Protein AF-A0A815V545-F1 (afdb_monomer_lite)

Foldseek 3Di:
DVVVVVVVVVVVVVVVVVVVVVPPPPPDDPDPPPDDDDPDPDPDQWLDDDDDPDDQDAAAAAPPADLAPFDDDDDDPDDDDPDDADAPPDDDDDSNPNADDGNCLVVLLVLLVVQCVDPCVCQQWAADPSCQVVLLVLLVNLLSRCCRHPVVQWDWDPPDVFIWIAGPVVRDIDGSDDSCSQLVSCSNGNDKDFDWGTDSVRFTFRRTINHRPDDPDTCNVRHRHTPLCSCVVVCPPCCVPHPVVVPSVVSD

InterPro domains:
  IPR021848 Haem-dependent oxidative N-demethylase, alpha subunit-like [PF11927] (89-252)

Organism: NCBI:txid392033

Structure (mmCIF, N/CA/C/O backbone):
data_AF-A0A815V545-F1
#
_entry.id   AF-A0A815V545-F1
#
loop_
_atom_site.group_PDB
_atom_site.id
_atom_site.type_symbol
_atom_site.label_atom_id
_atom_site.label_alt_id
_atom_site.label_comp_id
_atom_site.label_asym_id
_atom_site.label_entity_id
_atom_site.label_seq_id
_atom_site.pdbx_PDB_ins_code
_atom_site.Cartn_x
_atom_site.Cartn_y
_atom_site.Cartn_z
_atom_site.occupancy
_atom_site.B_iso_or_equiv
_atom_site.auth_seq_id
_atom_site.auth_comp_id
_atom_site.auth_asym_id
_atom_site.auth_atom_id
_atom_site.pdbx_PDB_model_num
ATOM 1 N N . MET A 1 1 ? -31.182 -69.940 -4.297 1.00 58.56 1 MET A N 1
ATOM 2 C CA . MET A 1 1 ? -31.959 -68.689 -4.123 1.00 58.56 1 MET A CA 1
ATOM 3 C C . MET A 1 1 ? -31.121 -67.516 -3.598 1.00 58.56 1 MET A C 1
ATOM 5 O O . MET A 1 1 ? -31.306 -66.415 -4.089 1.00 58.56 1 MET A O 1
ATOM 9 N N . LEU A 1 2 ? -30.166 -67.731 -2.679 1.00 55.06 2 LEU A N 1
ATOM 10 C CA . LEU A 1 2 ? -29.317 -66.674 -2.088 1.00 55.06 2 LEU A CA 1
ATOM 11 C C . LEU A 1 2 ? -28.373 -65.946 -3.072 1.00 55.06 2 LEU A C 1
ATOM 13 O O . LEU A 1 2 ? -28.198 -64.741 -2.958 1.00 55.06 2 LEU A O 1
ATOM 17 N N . ILE A 1 3 ? -27.828 -66.636 -4.080 1.00 63.09 3 ILE A N 1
ATOM 18 C CA . ILE A 1 3 ? -26.857 -6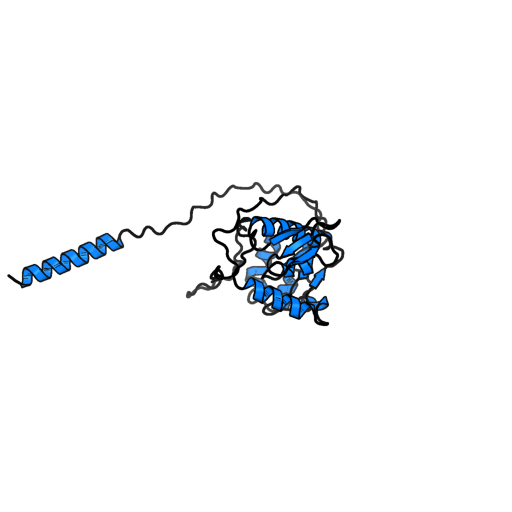6.053 -5.034 1.00 63.09 3 ILE A CA 1
ATOM 19 C C . ILE A 1 3 ? -27.495 -64.969 -5.924 1.00 63.09 3 ILE A C 1
ATOM 21 O O . ILE A 1 3 ? -26.873 -63.949 -6.213 1.00 63.09 3 ILE A O 1
ATOM 25 N N . TYR A 1 4 ? -28.763 -65.145 -6.308 1.00 61.34 4 TYR A N 1
ATOM 26 C CA . TYR A 1 4 ? -29.483 -64.173 -7.138 1.00 61.34 4 TYR A CA 1
ATOM 27 C C . TYR A 1 4 ? -29.759 -62.859 -6.397 1.00 61.34 4 TYR A C 1
ATOM 29 O O . TYR A 1 4 ? -29.721 -61.798 -7.012 1.00 61.34 4 TYR A O 1
ATOM 37 N N . TRP A 1 5 ? -29.961 -62.911 -5.077 1.00 57.25 5 TRP A N 1
ATOM 38 C CA . TRP A 1 5 ? -30.158 -61.719 -4.248 1.00 57.25 5 TRP A CA 1
ATOM 39 C C . TRP A 1 5 ? -28.867 -60.911 -4.082 1.00 57.25 5 TRP A C 1
ATOM 41 O O . TRP A 1 5 ? -28.898 -59.686 -4.165 1.00 57.25 5 TRP A O 1
ATOM 51 N N . SER A 1 6 ? -27.721 -61.580 -3.932 1.00 62.69 6 SER A N 1
ATOM 52 C CA . SER A 1 6 ? -26.415 -60.914 -3.835 1.00 62.69 6 SER A CA 1
ATOM 53 C C . SER A 1 6 ? -26.053 -60.158 -5.118 1.00 62.69 6 SER A C 1
ATOM 55 O O . SER A 1 6 ? -25.570 -59.030 -5.056 1.00 62.69 6 SER A O 1
ATOM 57 N N . ILE A 1 7 ? -26.344 -60.745 -6.283 1.00 71.69 7 ILE A N 1
ATOM 58 C CA . ILE A 1 7 ? -26.104 -60.111 -7.588 1.00 71.69 7 ILE A CA 1
ATOM 59 C C . ILE A 1 7 ? -27.012 -58.885 -7.770 1.00 71.69 7 ILE A C 1
ATOM 61 O O . ILE A 1 7 ? -26.551 -57.839 -8.225 1.00 71.69 7 ILE A O 1
ATOM 65 N N . LEU A 1 8 ? -28.277 -5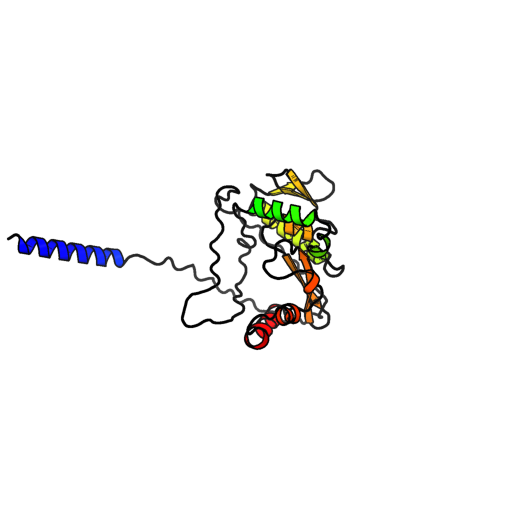8.970 -7.348 1.00 70.94 8 LEU A N 1
ATOM 66 C CA . LEU A 1 8 ? -29.238 -57.870 -7.464 1.00 70.94 8 LEU A CA 1
ATOM 67 C C . LEU A 1 8 ? -28.859 -56.662 -6.594 1.00 70.94 8 LEU A C 1
ATOM 69 O O . LEU A 1 8 ? -28.964 -55.527 -7.054 1.00 70.94 8 LEU A O 1
ATOM 73 N N . VAL A 1 9 ? -28.348 -56.894 -5.379 1.00 74.19 9 VAL A N 1
ATOM 74 C CA . VAL A 1 9 ? -27.873 -55.830 -4.474 1.00 74.19 9 VAL A CA 1
ATOM 75 C C . VAL A 1 9 ? -26.620 -55.141 -5.021 1.00 74.19 9 VAL A C 1
ATOM 77 O O . VAL A 1 9 ? -26.516 -53.918 -4.948 1.00 74.19 9 VAL A O 1
ATOM 80 N N . ILE A 1 10 ? -25.694 -55.894 -5.624 1.00 74.38 10 ILE A N 1
ATOM 81 C CA . ILE A 1 10 ? -24.490 -55.325 -6.248 1.00 74.38 10 ILE A CA 1
ATOM 82 C C . ILE A 1 10 ? -24.867 -54.480 -7.471 1.00 74.38 10 ILE A C 1
ATOM 84 O O . ILE A 1 10 ? -24.377 -53.360 -7.612 1.00 74.38 10 ILE A O 1
ATOM 88 N N . ILE A 1 11 ? -25.785 -54.962 -8.315 1.00 76.44 11 ILE A N 1
ATOM 89 C CA . ILE A 1 11 ? -26.272 -54.208 -9.479 1.00 76.44 11 ILE A CA 1
ATOM 90 C C . ILE A 1 11 ? -26.980 -52.924 -9.033 1.00 76.44 11 ILE A C 1
ATOM 92 O O . ILE A 1 11 ? -26.705 -51.861 -9.587 1.00 76.44 11 ILE A O 1
ATOM 96 N N . PHE A 1 12 ? -27.824 -52.982 -7.996 1.00 74.06 12 PHE A N 1
ATOM 97 C CA . PHE A 1 12 ? -28.472 -51.787 -7.448 1.00 74.06 12 PHE A CA 1
ATOM 98 C C . PHE A 1 12 ? -27.467 -50.811 -6.827 1.00 74.06 12 PHE A C 1
ATOM 100 O O . PHE A 1 12 ? -27.602 -49.605 -7.014 1.00 74.06 12 PHE A O 1
ATOM 107 N N . GLY A 1 13 ? -26.434 -51.308 -6.141 1.00 73.12 13 GLY A N 1
ATOM 108 C CA . GLY A 1 13 ? -25.364 -50.486 -5.574 1.00 73.12 13 GLY A CA 1
ATOM 109 C C . GLY A 1 13 ? -24.534 -49.770 -6.643 1.00 73.12 13 GLY A C 1
ATOM 110 O O . GLY A 1 13 ? -24.256 -48.578 -6.509 1.00 73.12 13 GLY A O 1
ATOM 111 N N . ILE A 1 14 ? -24.200 -50.462 -7.736 1.00 73.19 14 ILE A N 1
ATOM 112 C CA . ILE A 1 14 ? -23.475 -49.886 -8.878 1.00 73.19 14 ILE A CA 1
ATOM 113 C C . ILE A 1 14 ? -24.360 -48.879 -9.617 1.00 73.19 14 ILE A C 1
ATOM 115 O O . ILE A 1 14 ? -23.907 -47.774 -9.910 1.00 73.19 14 ILE A O 1
ATOM 119 N N . LEU A 1 15 ? -25.633 -49.207 -9.861 1.00 73.62 15 LEU A N 1
ATOM 120 C CA . LEU A 1 15 ? -26.576 -48.297 -10.510 1.00 73.62 15 LEU A CA 1
ATOM 121 C C . LEU A 1 15 ? -26.802 -47.039 -9.660 1.00 73.62 15 LEU A C 1
ATOM 123 O O . LEU A 1 15 ? -26.774 -45.931 -10.185 1.00 73.62 15 LEU A O 1
ATOM 127 N N . PHE A 1 16 ? -26.934 -47.185 -8.340 1.00 72.00 16 PHE A N 1
ATOM 128 C CA . PHE A 1 16 ? -27.058 -46.061 -7.413 1.00 72.00 16 PHE A CA 1
ATOM 129 C C . PHE A 1 16 ? -25.784 -45.206 -7.373 1.00 72.00 16 PHE A C 1
ATOM 131 O O . PHE A 1 16 ? -25.869 -43.979 -7.359 1.00 72.00 16 PHE A O 1
ATOM 138 N N . TYR A 1 17 ? -24.599 -45.821 -7.421 1.00 71.56 17 TYR A N 1
ATOM 139 C CA . TYR A 1 17 ? -23.327 -45.099 -7.498 1.00 71.56 17 TYR A CA 1
ATOM 140 C C . TYR A 1 17 ? -23.172 -44.330 -8.819 1.00 71.56 17 TYR A C 1
ATOM 142 O O . TYR A 1 17 ? -22.777 -43.166 -8.799 1.00 71.56 17 TYR A O 1
ATOM 150 N N . VAL A 1 18 ? -23.539 -44.931 -9.955 1.00 69.56 18 VAL A N 1
ATOM 151 C CA . VAL A 1 18 ? -23.487 -44.293 -11.283 1.00 69.56 18 VAL A CA 1
ATOM 152 C C . VAL A 1 18 ? -24.521 -43.169 -11.404 1.00 69.56 18 VAL A C 1
ATOM 154 O O . VAL A 1 18 ? -24.193 -42.076 -11.866 1.00 69.56 18 VAL A O 1
ATOM 157 N N . LEU A 1 19 ? -25.745 -43.375 -10.908 1.00 66.12 19 LEU A N 1
ATOM 158 C CA . LEU A 1 19 ? -26.783 -42.338 -10.883 1.00 66.12 19 LEU A CA 1
ATOM 159 C C . LEU A 1 19 ? -26.405 -41.169 -9.959 1.00 66.12 19 LEU A C 1
ATOM 161 O O . LEU A 1 19 ? -26.708 -40.016 -10.269 1.00 66.12 19 LEU A O 1
ATOM 165 N N . ARG A 1 20 ? -25.690 -41.434 -8.856 1.00 59.84 20 ARG A N 1
ATOM 166 C CA . ARG A 1 20 ? -25.228 -40.395 -7.923 1.00 59.84 20 ARG A CA 1
ATOM 167 C C . ARG A 1 20 ? -23.935 -39.707 -8.377 1.00 59.84 20 ARG A C 1
ATOM 169 O O . ARG A 1 20 ? -23.739 -38.534 -8.054 1.00 59.84 20 ARG A O 1
ATOM 176 N N . SER A 1 21 ? -23.072 -40.378 -9.147 1.00 49.97 21 SER A N 1
ATOM 177 C CA . SER A 1 21 ? -21.870 -39.755 -9.725 1.00 49.97 21 SER A CA 1
ATOM 178 C C . SER A 1 21 ? -22.205 -38.830 -10.906 1.00 49.97 21 SER A C 1
ATOM 180 O O . SER A 1 21 ? -21.496 -37.848 -11.129 1.00 49.97 21 SER A O 1
ATOM 182 N N . GLY A 1 22 ? -23.342 -39.054 -11.576 1.00 48.84 22 GLY A N 1
ATOM 183 C CA . GLY A 1 22 ? -23.822 -38.263 -12.714 1.00 48.84 22 GLY A CA 1
ATOM 184 C C . GLY A 1 22 ? -24.383 -36.864 -12.413 1.00 48.84 22 GLY A C 1
ATOM 185 O O . GLY A 1 22 ? -24.803 -36.193 -13.350 1.00 48.84 22 GLY A O 1
ATOM 186 N N . HIS A 1 23 ? -24.413 -36.393 -11.157 1.00 46.00 23 HIS A N 1
ATOM 187 C CA . HIS A 1 23 ? -25.079 -35.122 -10.803 1.00 46.00 23 HIS A CA 1
ATOM 188 C C . HIS A 1 23 ? -24.273 -34.113 -9.971 1.00 46.00 23 HIS A C 1
ATOM 190 O O . HIS A 1 23 ? -24.828 -33.110 -9.515 1.00 46.00 23 HIS A O 1
ATOM 196 N N . LYS A 1 24 ? -22.945 -34.253 -9.856 1.00 44.12 24 LYS A N 1
ATOM 197 C CA . LYS A 1 24 ? -22.118 -33.103 -9.448 1.00 44.12 24 LYS A CA 1
ATOM 198 C C . LYS A 1 24 ? -21.958 -32.146 -10.629 1.00 44.12 24 LYS A C 1
ATOM 200 O O . LYS A 1 24 ? -20.938 -32.152 -11.316 1.00 44.12 24 LYS A O 1
ATOM 205 N N . LYS A 1 25 ? -22.964 -31.291 -10.845 1.00 40.31 25 LYS A N 1
ATOM 206 C CA . LYS A 1 25 ? -22.786 -30.049 -11.604 1.00 40.31 25 LYS A CA 1
ATOM 207 C C . LYS A 1 25 ? -21.634 -29.296 -10.938 1.00 40.31 25 LYS A C 1
ATOM 209 O O . LYS A 1 25 ? -21.790 -28.773 -9.838 1.00 40.31 25 LYS A O 1
ATOM 214 N N . LYS A 1 26 ? -20.456 -29.277 -11.572 1.00 40.81 26 LYS A N 1
ATOM 215 C CA . LYS A 1 26 ? -19.440 -28.270 -11.255 1.00 40.81 26 LYS A CA 1
ATOM 216 C C . LYS A 1 26 ? -20.153 -26.932 -11.404 1.00 40.81 26 LYS A C 1
ATOM 218 O O . LYS A 1 26 ? -20.628 -26.632 -12.497 1.00 40.81 26 LYS A O 1
ATOM 223 N N . ALA A 1 27 ? -20.275 -26.178 -10.316 1.00 41.56 27 ALA A N 1
ATOM 224 C CA . ALA A 1 27 ? -20.677 -24.786 -10.393 1.00 41.56 27 ALA A CA 1
ATOM 225 C C . ALA A 1 27 ? -19.631 -24.087 -11.270 1.00 41.56 27 ALA A C 1
ATOM 227 O O . ALA A 1 27 ? -18.513 -23.811 -10.836 1.00 41.56 27 ALA A O 1
ATOM 228 N N . GLY A 1 28 ? -19.947 -23.929 -12.555 1.00 38.59 28 GLY A N 1
ATOM 229 C CA . GLY A 1 28 ? -19.162 -23.100 -13.447 1.00 38.59 28 GLY A CA 1
ATOM 230 C C . GLY A 1 28 ? -19.216 -21.691 -12.887 1.00 38.59 28 GLY A C 1
ATOM 231 O O . GLY A 1 28 ? -20.305 -21.174 -12.641 1.00 38.59 28 GLY A O 1
ATOM 232 N N . ARG A 1 29 ? -18.048 -21.089 -12.643 1.00 41.31 29 ARG A N 1
ATOM 233 C CA . ARG A 1 29 ? -17.970 -19.653 -12.370 1.00 41.31 29 ARG A CA 1
ATOM 234 C C . ARG A 1 29 ? -18.755 -18.916 -13.465 1.00 41.31 29 ARG A C 1
ATOM 236 O O . ARG A 1 29 ? -18.610 -19.296 -14.632 1.00 41.31 29 ARG A O 1
ATOM 243 N N . PRO A 1 30 ? -19.559 -17.895 -13.125 1.00 36.91 30 PRO A N 1
ATOM 244 C CA . PRO A 1 30 ? -20.258 -17.107 -14.126 1.00 36.91 30 PRO A CA 1
ATOM 245 C C . PRO A 1 30 ? -19.246 -16.589 -15.149 1.00 36.91 30 PRO A C 1
ATOM 247 O O . PRO A 1 30 ? -18.194 -16.059 -14.785 1.00 36.91 30 PRO A O 1
ATOM 250 N N . SER A 1 31 ? -19.546 -16.786 -16.431 1.00 41.66 31 SER A N 1
ATOM 251 C CA . SER A 1 31 ? -18.775 -16.202 -17.523 1.00 41.66 31 SER A CA 1
ATOM 252 C C . SER A 1 31 ? -18.779 -14.686 -17.354 1.00 41.66 31 SER A C 1
ATOM 254 O O . SER A 1 31 ? -19.827 -14.053 -17.467 1.00 41.66 31 SER A O 1
ATOM 256 N N . THR A 1 32 ? -17.613 -14.100 -17.096 1.00 41.47 32 THR A N 1
ATOM 257 C CA . THR A 1 32 ? -17.437 -12.652 -17.025 1.00 41.47 32 THR A CA 1
ATOM 258 C C . THR A 1 32 ? -17.835 -12.061 -18.376 1.00 41.47 32 THR A C 1
ATOM 260 O O . THR A 1 32 ? -17.197 -12.342 -19.395 1.00 41.47 32 THR A O 1
ATOM 263 N N . HIS A 1 33 ? -18.907 -11.268 -18.416 1.00 37.62 33 HIS A N 1
ATOM 264 C CA . HIS A 1 33 ? -19.275 -10.514 -19.610 1.00 37.62 33 HIS A CA 1
ATOM 265 C C . HIS A 1 33 ? -18.099 -9.605 -19.994 1.00 37.62 33 HIS A C 1
ATOM 267 O O . HIS A 1 33 ? -17.815 -8.607 -19.333 1.00 37.62 33 HIS A O 1
ATOM 273 N N . LYS A 1 34 ? -17.390 -9.949 -21.075 1.00 41.94 34 LYS A N 1
ATOM 274 C CA . LYS A 1 34 ? -16.354 -9.092 -21.657 1.00 41.94 34 LYS A CA 1
ATOM 275 C C . LYS A 1 34 ? -17.027 -7.885 -22.311 1.00 41.94 34 LYS A C 1
ATOM 277 O O . LYS A 1 34 ? -17.310 -7.907 -23.506 1.00 41.94 34 LYS A O 1
ATOM 282 N N . LYS A 1 35 ? -17.255 -6.810 -21.552 1.00 36.47 35 LYS A N 1
ATOM 283 C CA . LYS A 1 35 ? -17.422 -5.483 -22.156 1.00 36.47 35 LYS A CA 1
ATOM 284 C C . LYS A 1 35 ? -16.097 -5.118 -22.838 1.00 36.47 35 LYS A C 1
ATOM 286 O O . LYS A 1 35 ? -15.057 -5.015 -22.181 1.00 36.47 35 LYS A O 1
ATOM 291 N N . LYS A 1 36 ? -16.123 -5.000 -24.170 1.00 33.72 36 LYS A N 1
ATOM 292 C CA . LYS A 1 36 ? -15.047 -4.384 -24.958 1.00 33.72 36 LYS A CA 1
ATOM 293 C C . LYS A 1 36 ? -15.033 -2.899 -24.599 1.00 33.72 36 LYS A C 1
ATOM 295 O O . LYS A 1 36 ? -15.940 -2.180 -25.000 1.00 33.72 36 LYS A O 1
ATOM 300 N N . HIS A 1 37 ? -14.028 -2.459 -23.852 1.00 45.38 37 HIS A N 1
ATOM 301 C CA . HIS A 1 37 ? -13.698 -1.040 -23.811 1.00 45.38 37 HIS A CA 1
ATOM 302 C C . HIS A 1 37 ? -12.911 -0.707 -25.077 1.00 45.38 37 HIS A C 1
ATOM 304 O O . HIS A 1 37 ? -11.928 -1.379 -25.394 1.00 45.38 37 HIS A O 1
ATOM 310 N N . GLN A 1 38 ? -13.386 0.292 -25.817 1.00 35.84 38 GLN A N 1
ATOM 311 C CA . GLN A 1 38 ? -12.577 1.002 -26.799 1.00 35.84 38 GLN A CA 1
ATOM 312 C C . GLN A 1 38 ? -11.477 1.726 -26.021 1.00 35.84 38 GLN A C 1
ATOM 314 O O . GLN A 1 38 ? -11.782 2.583 -25.197 1.00 35.84 38 GLN A O 1
ATOM 319 N N . SER A 1 39 ? -10.215 1.354 -26.231 1.00 40.97 39 SER A N 1
ATOM 320 C CA . SER A 1 39 ? -9.095 2.186 -25.800 1.00 40.97 39 SER A CA 1
ATOM 321 C C . SER A 1 39 ? -9.031 3.373 -26.758 1.00 40.97 39 SER A C 1
ATOM 323 O O . SER A 1 39 ? -8.657 3.192 -27.920 1.00 40.97 39 SER A O 1
ATOM 325 N N . SER A 1 40 ? -9.436 4.563 -26.319 1.00 41.66 40 SER A N 1
ATOM 326 C CA . SER A 1 40 ? -9.022 5.779 -27.011 1.00 41.66 40 SER A CA 1
ATOM 327 C C . SER A 1 40 ? -7.521 5.929 -26.779 1.00 41.66 40 SER A C 1
ATOM 329 O O . SER A 1 40 ? -7.058 6.005 -25.644 1.00 41.66 40 SER A O 1
ATOM 331 N N . SER A 1 41 ? -6.742 5.889 -27.856 1.00 44.03 41 SER A N 1
ATOM 332 C CA . SER A 1 41 ? -5.330 6.255 -27.828 1.00 44.03 41 SER A CA 1
ATOM 333 C C . SER A 1 41 ? -5.248 7.769 -27.658 1.00 44.03 41 SER A C 1
ATOM 335 O O . SER A 1 41 ? -5.192 8.508 -28.641 1.00 44.03 41 SER A O 1
ATOM 337 N N . HIS A 1 42 ? -5.339 8.247 -26.422 1.00 52.75 42 HIS A N 1
ATOM 338 C CA . HIS A 1 42 ? -4.891 9.596 -26.121 1.00 52.75 42 HIS A CA 1
ATOM 339 C C . HIS A 1 42 ? -3.364 9.546 -26.089 1.00 52.75 42 HIS A C 1
ATOM 341 O O . HIS A 1 42 ? -2.796 8.802 -25.298 1.00 52.75 42 HIS A O 1
ATOM 347 N N . GLU A 1 43 ? -2.706 10.270 -26.996 1.00 64.31 43 GLU A N 1
ATOM 348 C CA . GLU A 1 43 ? -1.277 10.560 -26.866 1.00 64.31 43 GLU A CA 1
ATOM 349 C C . GLU A 1 43 ? -1.105 11.384 -25.584 1.00 64.31 43 GLU A C 1
ATOM 351 O O . GLU A 1 43 ? -1.435 12.570 -25.560 1.00 64.31 43 GLU A O 1
ATOM 356 N N . HIS A 1 44 ? -0.682 10.746 -24.490 1.00 80.31 44 HIS A N 1
ATOM 357 C CA . HIS A 1 44 ? -0.290 11.446 -23.271 1.00 80.31 44 HIS A CA 1
ATOM 358 C C . HIS A 1 44 ? 1.208 11.752 -23.314 1.00 80.31 44 HIS A C 1
ATOM 360 O O . HIS A 1 44 ? 2.005 10.988 -23.859 1.00 80.31 44 HIS A O 1
ATOM 366 N N . GLU A 1 45 ? 1.596 12.902 -22.768 1.00 87.81 45 GLU A N 1
ATOM 367 C CA . GLU A 1 45 ? 3.005 13.259 -22.621 1.00 87.81 45 GLU A CA 1
ATOM 368 C C . GLU A 1 45 ? 3.604 12.458 -21.459 1.00 87.81 45 GLU A C 1
ATOM 370 O O . GLU A 1 45 ? 3.098 12.521 -20.338 1.00 87.81 45 GLU A O 1
ATOM 375 N N . PHE A 1 46 ? 4.681 11.712 -21.716 1.00 90.31 46 PHE A N 1
ATOM 376 C CA . PHE A 1 46 ? 5.310 10.883 -20.690 1.00 90.31 46 PHE A CA 1
ATOM 377 C C . PHE A 1 46 ? 5.764 11.699 -19.483 1.00 90.31 46 PHE A C 1
ATOM 379 O O . PHE A 1 46 ? 6.342 12.782 -19.610 1.00 90.31 46 PHE A O 1
ATOM 386 N N . GLY A 1 47 ? 5.526 11.147 -18.295 1.00 85.81 47 GLY A N 1
ATOM 387 C CA . GLY A 1 47 ? 5.880 11.798 -17.037 1.00 85.81 47 GLY A CA 1
ATOM 388 C C . GLY A 1 47 ? 4.936 12.930 -16.638 1.00 85.81 47 GLY A C 1
ATOM 389 O O . GLY A 1 47 ? 5.176 13.586 -15.625 1.00 85.81 47 GLY A O 1
ATOM 390 N N . LYS A 1 48 ? 3.853 13.152 -17.394 1.00 85.75 48 LYS A N 1
ATOM 391 C CA . LYS A 1 48 ? 2.743 14.012 -16.986 1.00 85.75 48 LYS A CA 1
ATOM 392 C C . LYS A 1 48 ? 1.474 13.189 -16.859 1.00 85.75 48 LYS A C 1
ATOM 394 O O . LYS A 1 48 ? 0.881 12.756 -17.844 1.00 85.75 48 LYS A O 1
ATOM 399 N N . TRP A 1 49 ? 1.021 13.036 -15.622 1.00 82.56 49 TRP A N 1
ATOM 400 C CA . TRP A 1 49 ? -0.291 12.475 -15.350 1.00 82.56 49 TRP A CA 1
ATOM 401 C C . TRP A 1 49 ? -1.360 13.560 -15.464 1.00 82.56 49 TRP A C 1
ATOM 403 O O . TRP A 1 49 ? -1.244 14.624 -14.857 1.00 82.56 49 TRP A O 1
ATOM 413 N N . THR A 1 50 ? -2.410 13.289 -16.239 1.00 85.56 50 THR A N 1
ATOM 414 C CA . THR A 1 50 ? -3.615 14.125 -16.238 1.00 85.56 50 THR A CA 1
ATOM 415 C C . THR A 1 50 ? -4.636 13.475 -15.309 1.00 85.56 50 THR A C 1
ATOM 417 O O . THR A 1 50 ? -5.062 12.356 -15.606 1.00 85.56 50 THR A O 1
ATOM 420 N N . PRO A 1 51 ? -5.048 14.137 -14.212 1.00 84.50 51 PRO A N 1
ATOM 421 C CA . PRO A 1 51 ? -6.045 13.589 -13.305 1.00 84.50 51 PRO A CA 1
ATOM 422 C C . PRO A 1 51 ? -7.325 13.228 -14.052 1.00 84.50 51 PRO A C 1
ATOM 424 O O . PRO A 1 51 ? -7.905 14.042 -14.776 1.00 84.50 51 PRO A O 1
ATOM 427 N N . VAL A 1 52 ? -7.773 11.993 -13.869 1.00 86.56 52 VAL A N 1
ATOM 428 C CA . VAL A 1 52 ? -9.065 11.537 -14.370 1.00 86.56 52 VAL A CA 1
ATOM 429 C C . VAL A 1 52 ? -10.106 11.731 -13.277 1.00 86.56 52 VAL A C 1
ATOM 431 O O . VAL A 1 52 ? -9.841 11.467 -12.108 1.00 86.56 52 VAL A O 1
ATOM 434 N N . ASN A 1 53 ? -11.312 12.167 -13.645 1.00 86.69 53 ASN A N 1
ATOM 435 C CA . ASN A 1 53 ? -12.433 12.194 -12.709 1.00 86.69 53 ASN A CA 1
ATOM 436 C C . ASN A 1 53 ? -12.944 10.761 -12.502 1.00 86.69 53 ASN A C 1
ATOM 438 O O . ASN A 1 53 ? -13.909 10.322 -13.132 1.00 86.69 53 ASN A O 1
ATOM 442 N N . PHE A 1 54 ? -12.215 10.010 -11.684 1.00 85.56 54 PHE A N 1
ATOM 443 C CA . PHE A 1 54 ? -12.532 8.650 -11.294 1.00 85.56 54 PHE A CA 1
ATOM 444 C C . PHE A 1 54 ? -12.947 8.633 -9.829 1.00 85.56 54 PHE A C 1
ATOM 446 O O . PHE A 1 54 ? -12.291 9.215 -8.972 1.00 85.56 54 PHE A O 1
ATOM 453 N N . ARG A 1 55 ? -14.031 7.915 -9.541 1.00 85.75 55 ARG A N 1
ATOM 454 C CA . ARG A 1 55 ? -14.440 7.598 -8.179 1.00 85.75 55 ARG A CA 1
ATOM 455 C C . ARG A 1 55 ? -14.590 6.094 -8.075 1.00 85.75 55 ARG A C 1
ATOM 457 O O . ARG A 1 55 ? -15.375 5.507 -8.825 1.00 85.75 55 ARG A O 1
ATOM 464 N N . ALA A 1 56 ? -13.835 5.480 -7.169 1.00 83.88 56 ALA A N 1
ATOM 465 C CA . ALA A 1 56 ? -13.976 4.058 -6.909 1.00 83.88 56 ALA A CA 1
ATOM 466 C C . ALA A 1 56 ? -15.413 3.765 -6.429 1.00 83.88 56 ALA A C 1
ATOM 468 O O . ALA A 1 56 ? -15.970 4.542 -5.646 1.00 83.88 56 ALA A O 1
ATOM 469 N N . PRO A 1 57 ? -16.054 2.685 -6.910 1.00 88.94 57 PRO A N 1
ATOM 470 C CA . PRO A 1 57 ? -17.332 2.261 -6.363 1.00 88.94 57 PRO A CA 1
ATOM 471 C C . PRO A 1 57 ? -17.145 1.894 -4.888 1.00 88.94 57 PRO A C 1
ATOM 473 O O . PRO A 1 57 ? -16.148 1.275 -4.523 1.00 88.94 57 PRO A O 1
ATOM 476 N N . SER A 1 58 ? -18.108 2.260 -4.044 1.00 92.31 58 SER A N 1
ATOM 477 C CA . SER A 1 58 ? -18.117 1.816 -2.650 1.00 92.31 58 SER A CA 1
ATOM 478 C C . SER A 1 58 ? -18.429 0.317 -2.611 1.00 92.31 58 SER A C 1
ATOM 480 O O . SER A 1 58 ? -19.538 -0.063 -3.006 1.00 92.31 58 SER A O 1
ATOM 482 N N . PRO A 1 59 ? -17.496 -0.538 -2.162 1.00 95.56 59 PRO A N 1
ATOM 483 C CA . PRO A 1 59 ? -17.739 -1.971 -2.108 1.00 95.56 59 PRO A CA 1
ATOM 484 C C . PRO A 1 59 ? -18.775 -2.286 -1.017 1.00 95.56 59 PRO A C 1
ATOM 486 O O . PRO A 1 59 ? -18.857 -1.570 -0.011 1.00 95.56 59 PRO A O 1
ATOM 489 N N . PRO A 1 60 ? -19.558 -3.370 -1.149 1.00 97.00 60 PRO A N 1
ATOM 490 C CA . PRO A 1 60 ? -20.357 -3.859 -0.035 1.00 97.00 60 PRO A CA 1
ATOM 491 C C . PRO A 1 60 ? -19.440 -4.352 1.093 1.00 97.00 60 PRO A C 1
ATOM 493 O O . PRO A 1 60 ? -18.324 -4.821 0.844 1.00 97.00 60 PRO A O 1
ATOM 496 N N . ALA A 1 61 ? -19.935 -4.324 2.332 1.00 97.75 61 ALA A N 1
ATOM 497 C CA . ALA A 1 61 ? -19.239 -4.933 3.463 1.00 97.75 61 ALA A CA 1
ATOM 498 C C . ALA A 1 61 ? -18.880 -6.400 3.164 1.00 97.75 61 ALA A C 1
ATOM 500 O O . ALA A 1 61 ? -19.648 -7.121 2.517 1.00 97.75 61 ALA A O 1
ATOM 501 N N . TYR A 1 62 ? -17.705 -6.842 3.617 1.00 96.50 62 TYR A N 1
ATOM 502 C CA . TYR A 1 62 ? -17.265 -8.220 3.437 1.00 96.50 62 TYR A CA 1
ATOM 503 C C . TYR A 1 62 ? -18.206 -9.159 4.214 1.00 96.50 62 TYR A C 1
ATOM 505 O O . TYR A 1 62 ? -18.370 -8.974 5.425 1.00 96.50 62 TYR A O 1
ATOM 513 N N . PRO A 1 63 ? -18.839 -10.152 3.558 1.00 95.81 63 PRO A N 1
ATOM 514 C CA . PRO A 1 63 ? -19.829 -11.010 4.204 1.00 95.81 63 PRO A CA 1
ATOM 515 C C . PRO A 1 63 ? -19.258 -11.756 5.413 1.00 95.81 63 PRO A C 1
ATOM 517 O O . PRO A 1 63 ? -18.241 -12.436 5.292 1.00 95.81 63 PRO A O 1
ATOM 520 N N . ASP A 1 64 ? -19.928 -11.635 6.562 1.00 95.44 64 ASP A N 1
ATOM 521 C CA . ASP A 1 64 ? -19.596 -12.331 7.814 1.00 95.44 64 ASP A CA 1
ATOM 522 C C . ASP A 1 64 ? -18.130 -12.171 8.263 1.00 95.44 64 ASP A C 1
ATOM 524 O O . ASP A 1 64 ? -17.553 -13.058 8.900 1.00 95.44 64 ASP A O 1
ATOM 528 N N . TRP A 1 65 ? -17.503 -11.039 7.925 1.00 97.50 65 TRP A N 1
ATOM 529 C CA . TRP A 1 65 ? -16.110 -10.803 8.276 1.00 97.50 65 TRP A CA 1
ATOM 530 C C . TRP A 1 65 ? -15.922 -10.598 9.782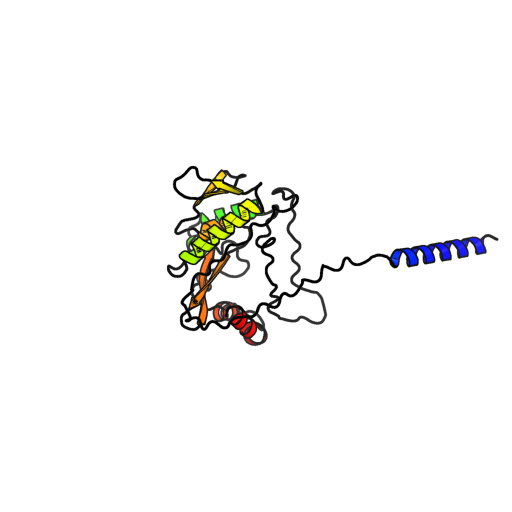 1.00 97.50 65 TRP A C 1
ATOM 532 O O . TRP A 1 65 ? -16.596 -9.783 10.414 1.00 97.50 65 TRP A O 1
ATOM 542 N N . SER A 1 66 ? -14.940 -11.298 10.342 1.00 97.12 66 SER A N 1
ATOM 543 C CA . SER A 1 66 ? -14.499 -11.173 11.725 1.00 97.12 66 SER A CA 1
ATOM 544 C C . SER A 1 66 ? -12.977 -11.185 11.802 1.00 97.12 66 SER A C 1
ATOM 546 O O . SER A 1 66 ? -12.322 -12.085 11.269 1.00 97.12 66 SER A O 1
ATOM 548 N N . ILE A 1 67 ? -12.430 -10.231 12.555 1.00 96.88 67 ILE A N 1
ATOM 549 C CA . ILE A 1 67 ? -11.001 -10.148 12.873 1.00 96.88 67 ILE A CA 1
ATOM 550 C C . ILE A 1 67 ? -10.482 -11.376 13.639 1.00 96.88 67 ILE A C 1
ATOM 552 O O . ILE A 1 67 ? -9.283 -11.618 13.669 1.00 96.88 67 ILE A O 1
ATOM 556 N N . GLU A 1 68 ? -11.360 -12.177 14.245 1.00 97.06 68 GLU A N 1
ATOM 557 C CA . GLU A 1 68 ? -10.964 -13.372 14.997 1.00 97.06 68 GLU A CA 1
ATOM 558 C C . GLU A 1 68 ? -11.070 -14.647 14.148 1.00 97.06 68 GLU A C 1
ATOM 560 O O . GLU A 1 68 ? -10.218 -15.540 14.224 1.00 97.06 68 GLU A O 1
ATOM 565 N N . THR A 1 69 ? -12.112 -14.752 13.314 1.00 97.56 69 THR A N 1
ATOM 566 C CA . THR A 1 69 ? -12.498 -16.028 12.689 1.00 97.56 69 THR A CA 1
ATOM 567 C C . THR A 1 69 ? -12.367 -16.078 11.169 1.00 97.56 69 THR A C 1
ATOM 569 O O . THR A 1 69 ? -12.344 -17.188 10.627 1.00 97.56 69 THR A O 1
ATOM 572 N N . THR A 1 70 ? -12.271 -14.943 10.462 1.00 97.81 70 THR A N 1
ATOM 573 C CA . THR A 1 70 ? -12.065 -14.943 9.002 1.00 97.81 70 THR A CA 1
ATOM 574 C C . THR A 1 70 ? -10.693 -15.517 8.684 1.00 97.81 70 THR A C 1
ATOM 576 O O . THR A 1 70 ? -9.673 -14.908 8.978 1.00 97.81 70 THR A O 1
ATOM 579 N N . LYS A 1 71 ? -10.642 -16.704 8.082 1.00 96.88 71 LYS A N 1
ATOM 580 C CA . LYS A 1 71 ? -9.367 -17.358 7.763 1.00 96.88 71 LYS A CA 1
ATOM 581 C C . LYS A 1 71 ? -8.707 -16.728 6.532 1.00 96.88 71 LYS A C 1
ATOM 583 O O . LYS A 1 71 ? -9.434 -16.330 5.621 1.00 96.88 71 LYS A O 1
ATOM 588 N N . PRO A 1 72 ? -7.365 -16.763 6.443 1.00 94.88 72 PRO A N 1
ATOM 589 C CA . PRO A 1 72 ? -6.648 -16.354 5.243 1.00 94.88 72 PRO A CA 1
ATOM 590 C C . PRO A 1 72 ? -7.140 -17.089 4.000 1.00 94.88 72 PRO A C 1
ATOM 592 O O . PRO A 1 72 ? -7.369 -18.309 4.024 1.00 94.88 72 PRO A O 1
ATOM 595 N N . LEU A 1 73 ? -7.268 -16.357 2.893 1.00 89.62 73 LEU A N 1
ATOM 596 C CA . LEU A 1 73 ? -7.625 -16.954 1.614 1.00 89.62 73 LEU A CA 1
ATOM 597 C C . LEU A 1 73 ? -6.480 -17.854 1.119 1.00 89.62 73 LEU A C 1
ATOM 599 O O . LEU A 1 73 ? -5.310 -17.465 1.142 1.00 89.62 73 LEU A O 1
ATOM 603 N N . PRO A 1 74 ? -6.773 -19.080 0.651 1.00 88.38 74 PRO A N 1
ATOM 604 C CA . PRO A 1 74 ? -5.736 -19.989 0.190 1.00 88.38 74 PRO A CA 1
ATOM 605 C C . PRO A 1 74 ? -5.145 -19.503 -1.140 1.00 88.38 74 PRO A C 1
ATOM 607 O O . PRO A 1 74 ? -5.664 -19.811 -2.216 1.00 88.38 74 PRO A O 1
ATOM 610 N N . TYR A 1 75 ? -4.015 -18.799 -1.080 1.00 81.31 75 TYR A N 1
ATOM 611 C CA . TYR A 1 75 ? -3.278 -18.378 -2.266 1.00 81.31 75 TYR A CA 1
ATOM 612 C C . TYR A 1 75 ? -2.381 -19.514 -2.780 1.00 81.31 75 TYR A C 1
ATOM 614 O O . TYR A 1 75 ? -1.414 -19.920 -2.136 1.00 81.31 75 TYR A O 1
ATOM 622 N N . ARG A 1 76 ? -2.716 -20.075 -3.949 1.00 79.81 76 ARG A N 1
ATOM 623 C CA . ARG A 1 76 ? -1.962 -21.171 -4.594 1.00 79.81 76 ARG A CA 1
ATOM 624 C C . ARG A 1 76 ? -1.489 -20.749 -5.988 1.00 79.81 76 ARG A C 1
ATOM 626 O O . ARG A 1 76 ? -2.084 -21.172 -6.981 1.00 79.81 76 ARG A O 1
ATOM 633 N N . PRO A 1 77 ? -0.447 -19.903 -6.080 1.00 70.62 77 PRO A N 1
ATOM 634 C CA . PRO A 1 77 ? -0.000 -19.345 -7.355 1.00 70.62 77 PRO A CA 1
ATOM 635 C C . PRO A 1 77 ? 0.655 -20.400 -8.258 1.00 70.62 77 PRO A C 1
ATOM 637 O O . PRO A 1 77 ? 0.573 -20.308 -9.481 1.00 70.62 77 PRO A O 1
ATOM 640 N N . PHE A 1 78 ? 1.258 -21.440 -7.673 1.00 73.75 78 PHE A N 1
ATOM 641 C CA . PHE A 1 78 ? 1.922 -22.505 -8.418 1.00 73.75 78 PHE A CA 1
ATOM 642 C C . PHE A 1 78 ? 0.963 -23.654 -8.722 1.00 73.75 78 PHE A C 1
ATOM 644 O O . PHE A 1 78 ? 0.371 -24.258 -7.824 1.00 73.75 78 PHE A O 1
ATOM 651 N N . LYS A 1 79 ? 0.837 -23.984 -10.009 1.00 71.88 79 LYS A N 1
ATOM 652 C CA . LYS A 1 79 ? 0.149 -25.194 -10.463 1.00 71.88 79 LYS A CA 1
ATOM 653 C C . LYS A 1 79 ? 1.171 -26.311 -10.617 1.00 71.88 79 LYS A C 1
ATOM 655 O O . LYS A 1 79 ? 2.156 -26.146 -11.328 1.00 71.88 79 LYS A O 1
ATOM 660 N N . TYR A 1 80 ? 0.918 -27.441 -9.965 1.00 75.94 80 TYR A N 1
ATOM 661 C CA . TYR A 1 80 ? 1.688 -28.659 -10.186 1.00 75.94 80 TYR A CA 1
ATOM 662 C C . TYR A 1 80 ? 1.357 -29.243 -11.566 1.00 75.94 80 TYR A C 1
ATOM 664 O O . TYR A 1 80 ? 0.183 -29.353 -11.927 1.00 75.94 80 TYR A O 1
ATOM 672 N N . GLY A 1 81 ? 2.382 -29.615 -12.325 1.00 80.56 81 GLY A N 1
ATOM 673 C CA . GLY A 1 81 ? 2.256 -30.216 -13.648 1.00 80.56 81 GLY A CA 1
ATOM 674 C C . GLY A 1 81 ? 3.619 -30.339 -14.336 1.00 80.56 81 GLY A C 1
ATOM 675 O O . GLY A 1 81 ? 4.579 -29.721 -13.875 1.00 80.56 81 GLY A O 1
ATOM 676 N N . PRO A 1 82 ? 3.720 -31.133 -15.417 1.00 77.62 82 PRO A N 1
ATOM 677 C CA . PRO A 1 82 ? 4.968 -31.293 -16.169 1.00 77.62 82 PRO A CA 1
ATOM 678 C C . PRO A 1 82 ? 5.409 -29.992 -16.860 1.00 77.62 82 PRO A C 1
ATOM 680 O O . PRO A 1 82 ? 6.603 -29.776 -17.053 1.00 77.62 82 PRO A O 1
ATOM 683 N N . ASP A 1 83 ? 4.457 -29.106 -17.170 1.00 78.25 83 ASP A N 1
ATOM 684 C CA . ASP A 1 83 ? 4.695 -27.839 -17.855 1.00 78.25 83 ASP A CA 1
ATOM 685 C C . ASP A 1 83 ? 4.535 -26.647 -16.903 1.00 78.25 83 ASP A C 1
ATOM 687 O O . ASP A 1 83 ? 3.467 -26.427 -16.323 1.00 78.25 83 ASP A O 1
ATOM 691 N N . TYR A 1 84 ? 5.586 -25.832 -16.785 1.00 77.88 84 TYR A N 1
ATOM 692 C CA . TYR A 1 84 ? 5.567 -24.577 -16.034 1.00 77.88 84 TYR A CA 1
ATOM 693 C C . TYR A 1 84 ? 5.694 -23.375 -16.977 1.00 77.88 84 TYR A C 1
ATOM 695 O O . TYR A 1 84 ? 6.770 -23.078 -17.505 1.00 77.88 84 TYR A O 1
ATOM 703 N N . PHE A 1 85 ? 4.581 -22.666 -17.184 1.00 80.88 85 PHE A N 1
ATOM 704 C CA . PHE A 1 85 ? 4.534 -21.472 -18.026 1.00 80.88 85 PHE A CA 1
ATOM 705 C C . PHE A 1 85 ? 4.809 -20.215 -17.204 1.00 80.88 85 PHE A C 1
ATOM 707 O O . PHE A 1 85 ? 4.012 -19.826 -16.352 1.00 80.88 85 PHE A O 1
ATOM 714 N N . ILE A 1 86 ? 5.919 -19.546 -17.510 1.00 84.56 86 ILE A N 1
ATOM 715 C CA . ILE A 1 86 ? 6.243 -18.243 -16.927 1.00 84.56 86 ILE A CA 1
ATOM 716 C C . ILE A 1 86 ? 5.474 -17.177 -17.700 1.00 84.56 86 ILE A C 1
ATOM 718 O O . ILE A 1 86 ? 5.791 -16.878 -18.849 1.00 84.56 86 ILE A O 1
ATOM 722 N N . THR A 1 87 ? 4.433 -16.645 -17.069 1.00 84.25 87 THR A N 1
ATOM 723 C CA . THR A 1 87 ? 3.614 -15.543 -17.583 1.00 84.25 87 THR A CA 1
ATOM 724 C C . THR A 1 87 ? 3.401 -14.533 -16.464 1.00 84.25 87 THR A C 1
ATOM 726 O O . THR A 1 87 ? 3.516 -14.887 -15.293 1.00 84.25 87 THR A O 1
ATOM 729 N N . MET A 1 88 ? 3.051 -13.294 -16.810 1.00 84.19 88 MET A N 1
ATOM 730 C CA . MET A 1 88 ? 2.792 -12.236 -15.826 1.00 84.19 88 MET A CA 1
ATOM 731 C C . MET A 1 88 ? 1.638 -12.556 -14.859 1.00 84.19 88 MET A C 1
ATOM 733 O O . MET A 1 88 ? 1.538 -11.938 -13.808 1.00 84.19 88 MET A O 1
ATOM 737 N N . GLY A 1 89 ? 0.746 -13.495 -15.207 1.00 82.06 89 GLY A N 1
ATOM 738 C CA . GLY A 1 89 ? -0.349 -13.917 -14.325 1.00 82.06 89 GLY A CA 1
ATOM 739 C C . GLY A 1 89 ? -1.389 -12.830 -14.024 1.00 82.06 89 GLY A C 1
ATOM 740 O O . GLY A 1 89 ? -2.165 -12.979 -13.084 1.00 82.06 89 GLY A O 1
ATOM 741 N N . LEU A 1 90 ? -1.418 -11.748 -14.809 1.00 84.56 90 LEU A N 1
ATOM 742 C CA . LEU A 1 90 ? -2.287 -10.598 -14.570 1.00 84.56 90 LEU A CA 1
ATOM 743 C C . LEU A 1 90 ? -3.760 -10.962 -14.770 1.00 84.56 90 LEU A C 1
ATOM 745 O O . LEU A 1 90 ? -4.148 -11.606 -15.750 1.00 84.56 90 LEU A O 1
ATOM 749 N N . ARG A 1 91 ? -4.589 -10.483 -13.847 1.00 83.88 91 ARG A N 1
ATOM 750 C CA . ARG A 1 91 ? -6.050 -10.524 -13.912 1.00 83.88 91 ARG A CA 1
ATOM 751 C C . ARG A 1 91 ? -6.577 -9.110 -13.726 1.00 83.88 91 ARG A C 1
ATOM 753 O O . ARG A 1 91 ? -5.929 -8.296 -13.076 1.00 83.88 91 ARG A O 1
ATOM 760 N N . ARG A 1 92 ? -7.751 -8.821 -14.286 1.00 87.31 92 ARG A N 1
ATOM 761 C CA . ARG A 1 92 ? -8.458 -7.589 -13.920 1.00 87.31 92 ARG A CA 1
ATOM 762 C C . ARG A 1 92 ? -8.775 -7.650 -12.427 1.00 87.31 92 ARG A C 1
ATOM 764 O O . ARG A 1 92 ? -9.218 -8.699 -11.958 1.00 87.31 92 ARG A O 1
ATOM 771 N N . LEU A 1 93 ? -8.505 -6.553 -11.731 1.00 89.19 93 LEU A N 1
ATOM 772 C CA . LEU A 1 93 ? -8.870 -6.379 -10.335 1.00 89.19 93 LEU A CA 1
ATOM 773 C C . LEU A 1 93 ? -10.394 -6.278 -10.237 1.00 89.19 93 LEU A C 1
ATOM 775 O O . LEU A 1 93 ? -11.006 -5.521 -10.994 1.00 89.19 93 LEU A O 1
ATOM 779 N N . ASP A 1 94 ? -10.986 -7.068 -9.349 1.00 91.62 94 ASP A N 1
ATOM 780 C CA . ASP A 1 94 ? -12.346 -6.823 -8.888 1.00 91.62 94 ASP A CA 1
ATOM 781 C C . ASP A 1 94 ? -12.250 -5.806 -7.752 1.00 91.62 94 ASP A C 1
ATOM 783 O O . ASP A 1 94 ? -11.517 -6.037 -6.792 1.00 91.62 94 ASP A O 1
ATOM 787 N N . LEU A 1 95 ? -12.910 -4.658 -7.897 1.00 91.06 95 LEU A N 1
ATOM 788 C CA . LEU A 1 95 ? -12.785 -3.570 -6.928 1.00 91.06 95 LEU A CA 1
ATOM 789 C C . LEU A 1 95 ? -13.469 -3.903 -5.602 1.00 91.06 95 LEU A C 1
ATOM 791 O O . LEU A 1 95 ? -13.091 -3.311 -4.601 1.00 91.06 95 LEU A O 1
ATOM 795 N N . ASP A 1 96 ? -14.392 -4.869 -5.571 1.00 94.12 96 ASP A N 1
ATOM 796 C CA . ASP A 1 96 ? -14.975 -5.370 -4.320 1.00 94.12 96 ASP A CA 1
ATOM 797 C C . ASP A 1 96 ? -13.986 -6.241 -3.525 1.00 94.12 96 ASP A C 1
ATOM 799 O O . ASP A 1 96 ? -14.093 -6.351 -2.303 1.00 94.12 96 ASP A O 1
ATOM 803 N N . ASP A 1 97 ? -13.005 -6.833 -4.209 1.00 91.00 97 ASP A N 1
ATOM 804 C CA . ASP A 1 97 ? -11.961 -7.692 -3.641 1.00 91.00 97 ASP A CA 1
ATOM 805 C C . ASP A 1 97 ? -10.576 -7.036 -3.792 1.00 91.00 97 ASP A C 1
ATOM 807 O O . ASP A 1 97 ? -9.576 -7.708 -4.056 1.00 91.00 97 ASP A O 1
ATOM 811 N N . TRP A 1 98 ? -10.506 -5.703 -3.668 1.00 94.62 98 TRP A N 1
ATOM 812 C CA . TRP A 1 98 ? -9.245 -4.975 -3.822 1.00 94.62 98 TRP A CA 1
ATOM 813 C C . TRP A 1 98 ? -8.229 -5.357 -2.741 1.00 94.62 98 TRP A C 1
ATOM 815 O O . TRP A 1 98 ? -7.096 -5.716 -3.058 1.00 94.62 98 TRP A O 1
ATOM 825 N N . ILE A 1 99 ? -8.652 -5.304 -1.478 1.00 96.19 99 ILE A N 1
ATOM 826 C CA . ILE A 1 99 ? -7.845 -5.673 -0.312 1.00 96.19 99 ILE A CA 1
ATOM 827 C C . ILE A 1 99 ? -8.564 -6.786 0.442 1.00 96.19 99 ILE A C 1
ATOM 829 O O . ILE A 1 99 ? -9.735 -6.629 0.808 1.00 96.19 99 ILE A O 1
ATOM 833 N N . GLU A 1 100 ? -7.850 -7.881 0.696 1.00 94.81 100 GLU A N 1
ATOM 834 C CA . GLU A 1 100 ? -8.339 -9.113 1.321 1.00 94.81 100 GLU A CA 1
ATOM 835 C C . GLU A 1 100 ? -7.764 -9.227 2.747 1.00 94.81 100 GLU A C 1
ATOM 837 O O . GLU A 1 100 ? -6.666 -9.740 2.937 1.00 94.81 100 GLU A O 1
ATOM 842 N N . LEU A 1 101 ? -8.485 -8.721 3.755 1.00 97.56 101 LEU A N 1
ATOM 843 C CA . LEU A 1 101 ? -8.066 -8.819 5.158 1.00 97.56 101 LEU A CA 1
ATOM 844 C C . LEU A 1 101 ? -8.593 -10.094 5.813 1.00 97.56 101 LEU A C 1
ATOM 846 O O . LEU A 1 101 ? -9.715 -10.534 5.551 1.00 97.56 101 LEU A O 1
ATOM 850 N N . ASP A 1 102 ? -7.819 -10.634 6.744 1.00 97.69 102 ASP A N 1
ATOM 851 C CA . ASP A 1 102 ? -8.157 -11.835 7.497 1.00 97.69 102 ASP A CA 1
ATOM 852 C C . ASP A 1 102 ? -7.845 -11.690 8.996 1.00 97.69 102 ASP A C 1
ATOM 854 O O . ASP A 1 102 ? -7.480 -10.624 9.499 1.00 97.69 102 ASP A O 1
ATOM 858 N N . ASN A 1 103 ? -8.013 -12.782 9.737 1.00 97.81 103 ASN A N 1
ATOM 859 C CA . ASN A 1 103 ? -7.786 -12.825 11.174 1.00 97.81 103 ASN A CA 1
ATOM 860 C C . ASN A 1 103 ? -6.312 -12.725 11.602 1.00 97.81 103 ASN A C 1
ATOM 862 O O . ASN A 1 103 ? -6.007 -12.768 12.794 1.00 97.81 103 ASN A O 1
ATOM 866 N N . GLN A 1 104 ? -5.380 -12.590 10.659 1.00 97.69 104 GLN A N 1
ATOM 867 C CA . GLN A 1 104 ? -3.976 -12.299 10.932 1.00 97.69 104 GLN A CA 1
ATOM 868 C C . GLN A 1 104 ? -3.672 -10.801 10.866 1.00 97.69 104 GLN A C 1
ATOM 870 O O . GLN A 1 104 ? -2.550 -10.415 11.199 1.00 97.69 104 GLN A O 1
ATOM 875 N N . TRP A 1 105 ? -4.642 -9.952 10.504 1.00 98.31 105 TRP A N 1
ATOM 876 C CA . TRP A 1 105 ? -4.452 -8.505 10.390 1.00 98.31 105 TRP A CA 1
ATOM 877 C C . TRP A 1 105 ? -3.741 -7.894 11.605 1.00 98.31 105 TRP A C 1
ATOM 879 O O . TRP A 1 105 ? -2.725 -7.222 11.440 1.00 98.31 105 TRP A O 1
ATOM 889 N N . ALA A 1 106 ? -4.194 -8.206 12.827 1.00 98.06 106 ALA A N 1
ATOM 890 C CA . ALA A 1 106 ? -3.622 -7.643 14.055 1.00 98.06 106 ALA A CA 1
ATOM 891 C C . ALA A 1 106 ? -2.139 -8.006 14.231 1.00 98.06 106 ALA A C 1
ATOM 893 O O . ALA A 1 106 ? -1.331 -7.176 14.643 1.00 98.06 106 ALA A O 1
ATOM 894 N N . ARG A 1 107 ? -1.761 -9.234 13.860 1.00 98.00 107 ARG A N 1
ATOM 895 C CA . ARG A 1 107 ? -0.366 -9.679 13.889 1.00 98.00 107 ARG A CA 1
ATOM 896 C C . ARG A 1 107 ? 0.486 -8.859 12.921 1.00 98.00 107 ARG A C 1
ATOM 898 O O . ARG A 1 107 ? 1.534 -8.362 13.318 1.00 98.00 107 ARG A O 1
ATOM 905 N N . PHE A 1 108 ? 0.051 -8.723 11.668 1.00 98.25 108 PHE A N 1
ATOM 906 C CA . PHE A 1 108 ? 0.790 -7.951 10.665 1.00 98.25 108 PHE A CA 1
ATOM 907 C C . PHE A 1 108 ? 0.889 -6.472 11.051 1.00 98.25 108 PHE A C 1
ATOM 909 O O . PHE A 1 108 ? 1.959 -5.885 10.918 1.00 98.25 108 PHE A O 1
ATOM 916 N N . HIS A 1 109 ? -0.187 -5.888 11.579 1.00 98.50 109 HIS A N 1
ATOM 917 C CA . HIS A 1 109 ? -0.205 -4.511 12.063 1.00 98.50 109 HIS A CA 1
ATOM 918 C C . HIS A 1 109 ? 0.853 -4.272 13.156 1.00 98.50 109 HIS A C 1
ATOM 920 O O . HIS A 1 109 ? 1.684 -3.369 13.034 1.00 98.50 109 HIS A O 1
ATOM 926 N N . GLU A 1 110 ? 0.900 -5.131 14.176 1.00 98.44 110 GLU A N 1
ATOM 927 C CA . GLU A 1 110 ? 1.874 -5.019 15.269 1.00 98.44 110 GLU A CA 1
ATOM 928 C C . GLU A 1 110 ? 3.316 -5.304 14.820 1.00 98.44 110 GLU A C 1
ATOM 930 O O . GLU A 1 110 ? 4.251 -4.605 15.229 1.00 98.44 110 GLU A O 1
ATOM 935 N N . GLU A 1 111 ? 3.525 -6.275 13.925 1.00 98.44 111 GLU A N 1
ATOM 936 C CA . GLU A 1 111 ? 4.840 -6.525 13.323 1.00 98.44 111 GLU A CA 1
ATOM 937 C C . GLU A 1 111 ? 5.324 -5.294 12.533 1.00 98.44 111 GLU A C 1
ATOM 939 O O . GLU A 1 111 ? 6.483 -4.882 12.672 1.00 98.44 111 GLU A O 1
ATOM 944 N N . LYS A 1 112 ? 4.434 -4.649 11.765 1.00 98.50 112 LYS A N 1
ATOM 945 C CA . LYS A 1 112 ? 4.744 -3.418 11.027 1.00 98.50 112 LYS A CA 1
ATOM 946 C C . LYS A 1 112 ? 5.080 -2.257 11.960 1.00 98.50 112 LYS A C 1
ATOM 948 O O . LYS A 1 112 ? 6.108 -1.607 11.759 1.00 98.50 112 LYS A O 1
ATOM 953 N N . LYS A 1 113 ? 4.291 -2.033 13.014 1.00 98.06 113 LYS A N 1
ATOM 954 C CA . LYS A 1 113 ? 4.577 -1.011 14.039 1.00 98.06 113 LYS A CA 1
ATOM 955 C C . LYS A 1 113 ? 5.924 -1.236 14.704 1.00 98.06 113 LYS A C 1
ATOM 957 O O . LYS A 1 113 ? 6.731 -0.313 14.781 1.00 98.06 113 LYS A O 1
ATOM 962 N N . THR A 1 114 ? 6.210 -2.475 15.096 1.00 98.19 114 THR A N 1
ATOM 963 C CA . THR A 1 114 ? 7.496 -2.841 15.702 1.00 98.19 114 THR A CA 1
ATOM 964 C C . THR A 1 114 ? 8.663 -2.495 14.778 1.00 98.19 114 THR A C 1
ATOM 966 O O . THR A 1 114 ? 9.664 -1.939 15.222 1.00 98.19 114 THR A O 1
ATOM 969 N N . ARG A 1 115 ? 8.543 -2.773 13.474 1.00 97.62 115 ARG A N 1
ATOM 970 C CA . ARG A 1 115 ? 9.580 -2.432 12.487 1.00 97.62 115 ARG A CA 1
ATOM 971 C C . ARG A 1 115 ? 9.747 -0.921 12.314 1.00 97.62 115 ARG A C 1
ATOM 973 O O . ARG A 1 115 ? 10.883 -0.447 12.234 1.00 97.62 115 ARG A O 1
ATOM 980 N N . LEU A 1 116 ? 8.641 -0.182 12.265 1.00 97.38 116 LEU A N 1
ATOM 981 C CA . LEU A 1 116 ? 8.622 1.275 12.106 1.00 97.38 116 LEU A CA 1
ATOM 982 C C . LEU A 1 116 ? 9.074 2.037 13.361 1.00 97.38 116 LEU A C 1
ATOM 984 O O . LEU A 1 116 ? 9.478 3.187 13.246 1.00 97.38 116 LEU A O 1
ATOM 988 N N . ALA A 1 117 ? 9.072 1.404 14.534 1.00 97.00 117 ALA A N 1
ATOM 989 C CA . ALA A 1 117 ? 9.612 1.981 15.766 1.00 97.00 117 ALA A CA 1
ATOM 990 C C . ALA A 1 117 ? 11.153 1.926 15.855 1.00 97.00 117 ALA A C 1
ATOM 992 O O . ALA A 1 117 ? 11.735 2.396 16.830 1.00 97.00 117 ALA A O 1
ATOM 993 N N . THR A 1 118 ? 11.827 1.338 14.860 1.00 96.69 118 THR A N 1
ATOM 994 C CA . THR A 1 118 ? 13.296 1.234 14.820 1.00 96.69 118 THR A CA 1
ATOM 995 C C . THR A 1 118 ? 13.934 2.362 14.014 1.00 96.69 118 THR A C 1
ATOM 997 O O . THR A 1 118 ? 13.293 3.007 13.184 1.00 96.69 118 THR A O 1
ATOM 1000 N N . GLU A 1 119 ? 15.252 2.519 14.141 1.00 93.69 119 GLU A N 1
ATOM 1001 C CA . GLU A 1 119 ? 16.060 3.435 13.328 1.00 93.69 119 GLU A CA 1
ATOM 1002 C C . GLU A 1 119 ? 16.001 3.136 11.817 1.00 93.69 119 GLU A C 1
ATOM 1004 O O . GLU A 1 119 ? 16.445 3.932 10.991 1.00 93.69 119 GLU A O 1
ATOM 1009 N N . ARG A 1 120 ? 15.446 1.977 11.436 1.00 92.94 120 ARG A N 1
ATOM 1010 C CA . ARG A 1 120 ? 15.317 1.531 10.046 1.00 92.94 120 ARG A CA 1
ATOM 1011 C C . ARG A 1 120 ? 14.033 2.004 9.377 1.00 92.94 120 ARG A C 1
ATOM 1013 O O . ARG A 1 120 ? 13.886 1.731 8.192 1.00 92.94 120 ARG A O 1
ATOM 1020 N N . ALA A 1 121 ? 13.132 2.700 10.070 1.00 93.81 121 ALA A N 1
ATOM 1021 C CA . ALA A 1 121 ? 11.844 3.132 9.518 1.00 93.81 121 ALA A CA 1
ATOM 1022 C C . ALA A 1 121 ? 11.978 3.862 8.168 1.00 93.81 121 ALA A C 1
ATOM 1024 O O . ALA A 1 121 ? 11.277 3.540 7.209 1.00 93.81 121 ALA A O 1
ATOM 1025 N N . SER A 1 122 ? 12.971 4.749 8.049 1.00 93.50 122 SER A N 1
ATOM 1026 C CA . SER A 1 122 ? 13.276 5.497 6.819 1.00 93.50 122 SER A CA 1
ATOM 1027 C C . SER A 1 122 ? 13.754 4.627 5.648 1.00 93.50 122 SER A C 1
ATOM 1029 O O . SER A 1 122 ? 13.797 5.087 4.510 1.00 93.50 122 SER A O 1
ATOM 1031 N N . ARG A 1 123 ? 14.141 3.371 5.901 1.00 95.62 123 ARG A N 1
ATOM 1032 C CA . ARG A 1 123 ? 14.525 2.375 4.884 1.00 95.62 123 ARG A CA 1
ATOM 1033 C C . ARG A 1 123 ? 13.333 1.527 4.429 1.00 95.62 123 ARG A C 1
ATOM 1035 O O . ARG A 1 123 ? 13.446 0.864 3.402 1.00 95.62 123 ARG A O 1
ATOM 1042 N N . LEU A 1 124 ? 12.232 1.542 5.184 1.00 97.50 124 LEU A N 1
ATOM 1043 C CA . LEU A 1 124 ? 11.021 0.747 4.947 1.00 97.50 124 LEU A CA 1
ATOM 1044 C C . LEU A 1 124 ? 9.933 1.563 4.249 1.00 97.50 124 LEU A C 1
ATOM 1046 O O . LEU A 1 124 ? 9.236 1.038 3.384 1.00 97.50 124 LEU A O 1
ATOM 1050 N N . CYS A 1 125 ? 9.831 2.850 4.587 1.00 97.19 125 CYS A N 1
ATOM 1051 C CA . CYS A 1 125 ? 8.883 3.772 3.978 1.00 97.19 125 CYS A CA 1
ATOM 1052 C C . CYS A 1 125 ? 9.615 4.965 3.368 1.00 97.19 125 CYS A C 1
ATOM 1054 O O . CYS A 1 125 ? 10.392 5.633 4.051 1.00 97.19 125 CYS A O 1
ATOM 1056 N N . LYS A 1 126 ? 9.372 5.231 2.084 1.00 96.88 126 LYS A N 1
ATOM 1057 C CA . LYS A 1 126 ? 9.913 6.394 1.369 1.00 96.88 126 LYS A CA 1
ATOM 1058 C C . LYS A 1 126 ? 8.905 6.887 0.346 1.00 96.88 126 LYS A C 1
ATOM 1060 O O . LYS A 1 126 ? 8.322 6.070 -0.355 1.00 96.88 126 LYS A O 1
ATOM 1065 N N . THR A 1 127 ? 8.805 8.201 0.200 1.00 97.62 127 THR A N 1
ATOM 1066 C CA . THR A 1 127 ? 8.007 8.874 -0.830 1.00 97.62 127 THR A CA 1
ATOM 1067 C C . THR A 1 127 ? 8.855 10.007 -1.388 1.00 97.62 127 THR A C 1
ATOM 1069 O O . THR A 1 127 ? 9.381 10.808 -0.615 1.00 97.62 127 THR A O 1
ATOM 1072 N N . THR A 1 128 ? 9.073 10.051 -2.704 1.00 97.00 128 THR A N 1
ATOM 1073 C CA . THR A 1 128 ? 9.699 11.228 -3.322 1.00 97.00 128 THR A CA 1
ATOM 1074 C C . THR A 1 128 ? 8.674 12.354 -3.492 1.00 97.00 128 THR A C 1
ATOM 1076 O O . THR A 1 128 ? 7.476 12.070 -3.530 1.00 97.00 128 THR A O 1
ATOM 1079 N N . PRO A 1 129 ? 9.103 13.623 -3.633 1.00 95.69 129 PRO A N 1
ATOM 1080 C CA . PRO A 1 129 ? 8.180 14.733 -3.873 1.00 95.69 129 PRO A CA 1
ATOM 1081 C C . PRO A 1 129 ? 7.253 14.504 -5.074 1.00 95.69 129 PRO A C 1
ATOM 1083 O O . PRO A 1 129 ? 6.078 14.837 -5.014 1.00 95.69 129 PRO A O 1
ATOM 1086 N N . GLU A 1 130 ? 7.748 13.862 -6.136 1.00 94.56 130 GLU A N 1
ATOM 1087 C CA . GLU A 1 130 ? 6.965 13.564 -7.342 1.00 94.56 130 GLU A CA 1
ATOM 1088 C C . GLU A 1 130 ? 5.870 12.507 -7.119 1.00 94.56 130 GLU A C 1
ATOM 1090 O O . GLU A 1 130 ? 4.990 12.356 -7.959 1.00 94.56 130 GLU A O 1
ATOM 1095 N N . ALA A 1 131 ? 5.930 11.752 -6.019 1.00 96.19 131 ALA A N 1
ATOM 1096 C CA . ALA A 1 131 ? 4.955 10.723 -5.665 1.00 96.19 131 ALA A CA 1
ATOM 1097 C C . ALA A 1 131 ? 4.080 11.109 -4.460 1.00 96.19 131 ALA A C 1
ATOM 1099 O O . ALA A 1 131 ? 3.332 10.262 -3.971 1.00 96.19 131 ALA A O 1
ATOM 1100 N N . HIS A 1 132 ? 4.181 12.348 -3.965 1.00 95.81 132 HIS A N 1
ATOM 1101 C CA . HIS A 1 132 ? 3.430 12.811 -2.792 1.00 95.81 132 HIS A CA 1
ATOM 1102 C C . HIS A 1 132 ? 1.917 12.772 -3.034 1.00 95.81 132 HIS A C 1
ATOM 1104 O O . HIS A 1 132 ? 1.211 12.079 -2.305 1.00 95.81 132 HIS A O 1
ATOM 1110 N N . ASP A 1 133 ? 1.447 13.367 -4.133 1.00 94.81 133 ASP A N 1
ATOM 1111 C CA . ASP A 1 133 ? 0.026 13.348 -4.508 1.00 94.81 133 ASP A CA 1
ATOM 1112 C C . ASP A 1 133 ? -0.506 11.915 -4.672 1.00 94.81 133 ASP A C 1
ATOM 1114 O O . ASP A 1 133 ? -1.583 11.581 -4.184 1.00 94.81 133 ASP A O 1
ATOM 1118 N N . ALA A 1 134 ? 0.284 11.027 -5.287 1.00 95.56 134 ALA A N 1
ATOM 1119 C CA . ALA A 1 134 ? -0.083 9.619 -5.447 1.00 95.56 134 ALA A CA 1
ATOM 1120 C C . ALA A 1 134 ? -0.172 8.882 -4.096 1.00 95.56 134 ALA A C 1
ATOM 1122 O O . ALA A 1 134 ? -1.009 7.995 -3.919 1.00 95.56 134 ALA A O 1
ATOM 1123 N N . ALA A 1 135 ? 0.680 9.230 -3.127 1.00 97.50 135 ALA A N 1
ATOM 1124 C CA . ALA A 1 135 ? 0.620 8.681 -1.776 1.00 97.50 135 ALA A CA 1
ATOM 1125 C C . ALA A 1 135 ? -0.628 9.153 -1.013 1.00 97.50 135 ALA A C 1
ATOM 1127 O O . ALA A 1 135 ? -1.240 8.340 -0.315 1.00 97.50 135 ALA A O 1
ATOM 1128 N N . LEU A 1 136 ? -1.012 10.425 -1.168 1.00 96.31 136 LEU A N 1
ATOM 1129 C CA . LEU A 1 136 ? -2.250 10.983 -0.615 1.00 96.31 136 LEU A CA 1
ATOM 1130 C C . LEU A 1 136 ? -3.486 10.307 -1.219 1.00 96.31 136 LEU A C 1
ATOM 1132 O O . LEU A 1 136 ? -4.322 9.783 -0.484 1.00 96.31 136 LEU A O 1
ATOM 1136 N N . GLU A 1 137 ? -3.549 10.223 -2.549 1.00 95.56 137 GLU A N 1
ATOM 1137 C CA . GLU A 1 137 ? -4.631 9.536 -3.264 1.00 95.56 137 GLU A CA 1
ATOM 1138 C C . GLU A 1 137 ? -4.743 8.070 -2.816 1.00 95.56 137 GLU A C 1
ATOM 1140 O O . GLU A 1 137 ? -5.838 7.560 -2.576 1.00 95.56 137 GLU A O 1
ATOM 1145 N N . THR A 1 138 ? -3.605 7.392 -2.627 1.00 96.88 138 THR A N 1
ATOM 1146 C CA . THR A 1 138 ? -3.577 5.990 -2.188 1.00 96.88 138 THR A CA 1
ATOM 1147 C C . THR A 1 138 ? -4.227 5.804 -0.820 1.00 96.88 138 THR A C 1
ATOM 1149 O O . THR A 1 138 ? -5.071 4.919 -0.676 1.00 96.88 138 THR A O 1
ATOM 1152 N N . ILE A 1 139 ? -3.850 6.594 0.195 1.00 97.69 139 ILE A N 1
ATOM 1153 C CA . ILE A 1 139 ? -4.454 6.447 1.528 1.00 97.69 139 ILE A CA 1
ATOM 1154 C C . ILE A 1 139 ? -5.920 6.872 1.530 1.00 97.69 139 ILE A C 1
ATOM 1156 O O . ILE A 1 139 ? -6.712 6.257 2.243 1.00 97.69 139 ILE A O 1
ATOM 1160 N N . GLU A 1 140 ? -6.302 7.873 0.738 1.00 95.69 140 GLU A N 1
ATOM 1161 C CA . GLU A 1 140 ? -7.691 8.307 0.641 1.00 95.69 140 GLU A CA 1
ATOM 1162 C C . GLU A 1 140 ? -8.570 7.192 0.067 1.00 95.69 140 GLU A C 1
ATOM 1164 O O . GLU A 1 140 ? -9.502 6.740 0.739 1.00 95.69 140 GLU A O 1
ATOM 1169 N N . LEU A 1 141 ? -8.215 6.673 -1.114 1.00 95.94 141 LEU A N 1
ATOM 1170 C CA . LEU A 1 141 ? -8.934 5.573 -1.761 1.00 95.94 141 LEU A CA 1
ATOM 1171 C C . LEU A 1 141 ? -8.968 4.326 -0.877 1.00 95.94 141 LEU A C 1
ATOM 1173 O O . LEU A 1 141 ? -10.010 3.682 -0.739 1.00 95.94 141 LEU A O 1
ATOM 1177 N N . LEU A 1 142 ? -7.836 3.989 -0.256 1.00 97.56 142 LEU A N 1
ATOM 1178 C CA . LEU A 1 142 ? -7.741 2.839 0.632 1.00 97.56 142 LEU A CA 1
ATOM 1179 C C . LEU A 1 142 ? -8.633 3.012 1.863 1.00 97.56 142 LEU A C 1
ATOM 1181 O O . LEU A 1 142 ? -9.340 2.082 2.237 1.00 97.56 142 LEU A O 1
ATOM 1185 N N . SER A 1 143 ? -8.638 4.190 2.482 1.00 97.44 143 SER A N 1
ATOM 1186 C CA . SER A 1 143 ? -9.450 4.450 3.672 1.00 97.44 143 SER A CA 1
ATOM 1187 C C . SER A 1 143 ? -10.943 4.377 3.358 1.00 97.44 143 SER A C 1
ATOM 1189 O O . SER A 1 143 ? -11.700 3.763 4.109 1.00 97.44 143 SER A O 1
ATOM 1191 N N . GLU A 1 144 ? -11.368 4.937 2.222 1.00 96.50 144 GLU A N 1
ATOM 1192 C CA . GLU A 1 144 ? -12.755 4.842 1.751 1.00 96.50 144 GLU A CA 1
ATOM 1193 C C . GLU A 1 144 ? -13.165 3.392 1.486 1.00 96.50 144 GLU A C 1
ATOM 1195 O O . GLU A 1 144 ? -14.230 2.957 1.931 1.00 96.50 144 GLU A O 1
ATOM 1200 N N . TYR A 1 145 ? -12.290 2.615 0.845 1.00 97.81 145 TYR A N 1
ATOM 1201 C CA . TYR A 1 145 ? -12.504 1.186 0.648 1.00 97.81 145 TYR A CA 1
ATOM 1202 C C . TYR A 1 145 ? -12.618 0.436 1.983 1.00 97.81 145 TYR A C 1
ATOM 1204 O O . TYR A 1 145 ? -13.564 -0.327 2.179 1.00 97.81 145 TYR A O 1
ATOM 1212 N N . LEU A 1 146 ? -11.685 0.648 2.917 1.00 98.25 146 LEU A N 1
ATOM 1213 C CA . LEU A 1 146 ? -11.603 -0.102 4.173 1.00 98.25 146 LEU A CA 1
ATOM 1214 C C . LEU A 1 146 ? -12.791 0.163 5.100 1.00 98.25 146 LEU A C 1
ATOM 1216 O O . LEU A 1 146 ? -13.308 -0.783 5.694 1.00 98.25 146 LEU A O 1
ATOM 1220 N N . VAL A 1 147 ? -13.261 1.410 5.195 1.00 98.00 147 VAL A N 1
ATOM 1221 C CA . VAL A 1 147 ? -14.435 1.755 6.013 1.00 98.00 147 VAL A CA 1
ATOM 1222 C C . VAL A 1 147 ? -15.712 1.125 5.446 1.00 98.00 147 VAL A C 1
ATOM 1224 O O . VAL A 1 147 ? -16.559 0.671 6.214 1.00 98.00 147 VAL A O 1
ATOM 1227 N N . CYS A 1 148 ? -15.851 1.035 4.119 1.00 97.62 148 CYS A N 1
ATOM 1228 C CA . CYS A 1 148 ? -16.992 0.363 3.490 1.00 97.62 148 CYS A CA 1
ATOM 1229 C C . CYS A 1 148 ? -16.897 -1.169 3.565 1.00 97.62 148 CYS A C 1
ATOM 1231 O O . CYS A 1 148 ? -17.883 -1.835 3.885 1.00 97.62 148 CYS A O 1
ATOM 1233 N N . ARG A 1 149 ? -15.720 -1.738 3.276 1.00 97.94 149 ARG A N 1
ATOM 1234 C CA . ARG A 1 149 ? -15.511 -3.189 3.178 1.00 97.94 149 ARG A CA 1
ATOM 1235 C C . ARG A 1 149 ? -15.385 -3.865 4.543 1.00 97.94 149 ARG A C 1
ATOM 1237 O O . ARG A 1 149 ? -15.919 -4.958 4.715 1.00 97.94 149 ARG A O 1
ATOM 1244 N N . TYR A 1 150 ? -14.734 -3.221 5.511 1.00 98.12 150 TYR A N 1
ATOM 1245 C CA . TYR A 1 150 ? -14.463 -3.754 6.853 1.00 98.12 150 TYR A CA 1
ATOM 1246 C C . TYR A 1 150 ? -14.954 -2.798 7.964 1.00 98.12 150 TYR A C 1
ATOM 1248 O O . TYR A 1 150 ? -14.173 -2.382 8.826 1.00 98.12 150 TYR A O 1
ATOM 1256 N N . PRO A 1 151 ? -16.260 -2.464 8.003 1.00 98.00 151 PRO A N 1
ATOM 1257 C CA . PRO A 1 151 ? -16.811 -1.452 8.912 1.00 98.00 151 PRO A CA 1
ATOM 1258 C C . PRO A 1 151 ? -16.753 -1.841 10.397 1.00 98.00 151 PRO A C 1
ATOM 1260 O O . PRO A 1 151 ? -16.925 -0.990 11.270 1.00 98.00 151 PRO A O 1
ATOM 1263 N N . SER A 1 152 ? -16.544 -3.122 10.719 1.00 97.81 152 SER A N 1
ATOM 1264 C CA . SER A 1 152 ? -16.333 -3.577 12.098 1.00 97.81 152 SER A CA 1
ATOM 1265 C C . SER A 1 152 ? -14.914 -3.297 12.605 1.00 97.81 152 SER A C 1
ATOM 1267 O O . SER A 1 152 ? -14.717 -3.251 13.817 1.00 97.81 152 SER A O 1
ATOM 1269 N N . LEU A 1 153 ? -13.949 -3.062 11.707 1.00 98.44 153 LEU A N 1
ATOM 1270 C CA . LEU A 1 153 ? -12.557 -2.758 12.044 1.00 98.44 153 LEU A CA 1
ATOM 1271 C C . LEU A 1 153 ? -12.211 -1.277 11.857 1.00 98.44 153 LEU A C 1
ATOM 1273 O O . LEU A 1 153 ? -11.475 -0.735 12.678 1.00 98.44 153 LEU A O 1
ATOM 1277 N N . PHE A 1 154 ? -12.748 -0.614 10.831 1.00 98.56 154 PHE A N 1
ATOM 1278 C CA . PHE A 1 154 ? -12.404 0.774 10.513 1.00 98.56 154 PHE A CA 1
ATOM 1279 C C . PHE A 1 154 ? -13.608 1.715 10.576 1.00 98.56 154 PHE A C 1
ATOM 1281 O O . PHE A 1 154 ? -14.743 1.333 10.290 1.00 98.56 154 PHE A O 1
ATOM 1288 N N . GLU A 1 155 ? -13.355 2.970 10.935 1.00 98.12 155 GLU A N 1
ATOM 1289 C CA . GLU A 1 155 ? -14.286 4.089 10.760 1.00 98.12 155 GLU A CA 1
ATOM 1290 C C . GLU A 1 155 ? -13.526 5.369 10.424 1.00 98.12 155 GLU A C 1
ATOM 1292 O O . GLU A 1 155 ? -12.340 5.488 10.726 1.00 98.12 155 GLU A O 1
ATOM 1297 N N . PHE A 1 156 ? -14.211 6.335 9.818 1.00 97.50 156 PHE A N 1
ATOM 1298 C CA . PHE A 1 156 ? -13.679 7.689 9.747 1.00 97.50 156 PHE A CA 1
ATOM 1299 C C . PHE A 1 156 ? -13.882 8.410 11.076 1.00 97.50 156 PHE A C 1
ATOM 1301 O O . PHE A 1 156 ? -14.944 8.314 11.693 1.00 97.50 156 PHE A O 1
ATOM 1308 N N . ASP A 1 157 ? -12.868 9.168 11.470 1.00 94.06 157 ASP A N 1
ATOM 1309 C CA . ASP A 1 157 ? -12.922 10.118 12.567 1.00 94.06 157 ASP A CA 1
ATOM 1310 C C . ASP A 1 157 ? -12.856 11.545 12.010 1.00 94.06 157 ASP A C 1
ATOM 1312 O O . ASP A 1 157 ? -11.985 11.881 11.204 1.00 94.06 157 ASP A O 1
ATOM 1316 N N . PHE A 1 158 ? -13.811 12.367 12.445 1.00 87.94 158 PHE A N 1
ATOM 1317 C CA . PHE A 1 158 ? -13.939 13.783 12.091 1.00 87.94 158 PHE A CA 1
ATOM 1318 C C . PHE A 1 158 ? -13.872 14.678 13.338 1.00 87.94 158 PHE A C 1
ATOM 1320 O O . PHE A 1 158 ? -14.408 15.782 13.343 1.00 87.94 158 PHE A O 1
ATOM 1327 N N . SER A 1 159 ? -13.298 14.178 14.439 1.00 81.12 159 SER A N 1
ATOM 1328 C CA . SER A 1 159 ? -13.220 14.922 15.702 1.00 81.12 159 SER A CA 1
ATOM 1329 C C . SER A 1 159 ? -12.157 16.022 15.676 1.00 81.12 159 SER A C 1
ATOM 1331 O O . SER A 1 159 ? -12.223 16.960 16.469 1.00 81.12 159 SER A O 1
ATOM 1333 N N . SER A 1 160 ? -11.196 15.921 14.756 1.00 81.06 160 SER A N 1
ATOM 1334 C CA . SER A 1 160 ? -10.178 16.937 14.494 1.00 81.06 160 SER A CA 1
ATOM 1335 C C . SER A 1 160 ? -10.456 17.676 13.184 1.00 81.06 160 SER A C 1
ATOM 1337 O O . SER A 1 160 ? -11.333 17.292 12.412 1.00 81.06 160 SER A O 1
ATOM 1339 N N . GLU A 1 161 ? -9.699 18.743 12.924 1.00 81.50 161 GLU A N 1
ATOM 1340 C CA . GLU A 1 161 ? -9.814 19.517 11.681 1.00 81.50 161 GLU A CA 1
ATOM 1341 C C . GLU A 1 161 ? -9.407 18.713 10.433 1.00 81.50 161 GLU A C 1
ATOM 1343 O O . GLU A 1 161 ? -9.776 19.090 9.322 1.00 81.50 161 GLU A O 1
ATOM 1348 N N . CYS A 1 162 ? -8.682 17.599 10.596 1.00 85.44 162 CYS A N 1
ATOM 1349 C CA . CYS A 1 162 ? -8.255 16.740 9.496 1.00 85.44 162 CYS A CA 1
ATOM 1350 C C . CYS A 1 162 ? -9.042 15.419 9.450 1.00 85.44 162 CYS A C 1
ATOM 1352 O O . CYS A 1 162 ? -9.408 14.850 10.477 1.00 85.44 162 CYS A O 1
ATOM 1354 N N . LYS A 1 163 ? -9.295 14.912 8.234 1.00 92.25 163 LYS A N 1
ATOM 1355 C CA . LYS A 1 163 ? -9.936 13.605 7.999 1.00 92.25 163 LYS A CA 1
ATOM 1356 C C . LYS A 1 163 ? -8.968 12.500 8.433 1.00 92.25 163 LYS A C 1
ATOM 1358 O O . LYS A 1 163 ? -7.846 12.419 7.925 1.00 92.25 163 LYS A O 1
ATOM 1363 N N . GLN A 1 164 ? -9.396 11.645 9.359 1.00 96.31 164 GLN A N 1
ATOM 1364 C CA . GLN A 1 164 ? -8.583 10.541 9.875 1.00 96.31 164 GLN A CA 1
ATOM 1365 C C . GLN A 1 164 ? -9.327 9.216 9.739 1.00 96.31 164 GLN A C 1
ATOM 1367 O O . GLN A 1 164 ? -10.557 9.167 9.780 1.00 96.31 164 GLN A O 1
ATOM 1372 N N . ILE A 1 165 ? -8.578 8.127 9.603 1.00 98.00 165 ILE A N 1
ATOM 1373 C CA . ILE A 1 165 ? -9.119 6.775 9.733 1.00 98.00 165 ILE A CA 1
ATOM 1374 C C . ILE A 1 165 ? -8.759 6.213 11.107 1.00 98.00 165 ILE A C 1
ATOM 1376 O O . ILE A 1 165 ? -7.610 6.290 11.549 1.00 98.00 165 ILE A O 1
ATOM 1380 N N . ARG A 1 166 ? -9.758 5.649 11.783 1.00 98.31 166 ARG A N 1
ATOM 1381 C CA . ARG A 1 166 ? -9.626 4.995 13.079 1.00 98.31 166 ARG A CA 1
ATOM 1382 C C . ARG A 1 166 ? -9.647 3.484 12.927 1.00 98.31 166 ARG A C 1
ATOM 1384 O O . ARG A 1 166 ? -10.512 2.933 12.244 1.00 98.31 166 ARG A O 1
ATOM 1391 N N . ILE A 1 167 ? -8.761 2.818 13.656 1.00 98.38 167 ILE A N 1
ATOM 1392 C CA . ILE A 1 167 ? -8.795 1.374 13.883 1.00 98.38 167 ILE A CA 1
ATOM 1393 C C . ILE A 1 167 ? -9.584 1.118 15.169 1.00 98.38 167 ILE A C 1
ATOM 1395 O O . ILE A 1 167 ? -9.124 1.435 16.263 1.00 98.38 167 ILE A O 1
ATOM 1399 N N . LYS A 1 168 ? -10.785 0.548 15.064 1.00 97.88 168 LYS A N 1
ATOM 1400 C CA . LYS A 1 168 ? -11.723 0.402 16.194 1.00 97.88 168 LYS A CA 1
ATOM 1401 C C . LYS A 1 168 ? -11.186 -0.466 17.324 1.00 97.88 168 LYS A C 1
ATOM 1403 O O . LYS A 1 168 ? -11.483 -0.213 18.485 1.00 97.88 168 LYS A O 1
ATOM 1408 N N . THR A 1 169 ? -10.417 -1.496 16.988 1.00 95.44 169 THR A N 1
ATOM 1409 C CA . THR A 1 169 ? -9.917 -2.472 17.961 1.00 95.44 169 THR A CA 1
ATOM 1410 C C . THR A 1 169 ? -8.773 -1.935 18.815 1.00 95.44 169 THR A C 1
ATOM 1412 O O . THR A 1 169 ? -8.656 -2.340 19.968 1.00 95.44 169 THR A O 1
ATOM 1415 N N . THR A 1 170 ? -7.953 -1.024 18.283 1.00 95.94 170 THR A N 1
ATOM 1416 C CA . THR A 1 170 ? -6.803 -0.443 19.000 1.00 95.94 170 THR A CA 1
ATOM 1417 C C . THR A 1 170 ? -7.020 1.012 19.417 1.00 95.94 170 THR A C 1
ATOM 1419 O O . THR A 1 170 ? -6.328 1.502 20.305 1.00 95.94 170 THR A O 1
ATOM 1422 N N . GLY A 1 171 ? -7.983 1.706 18.805 1.00 96.69 171 GLY A N 1
ATOM 1423 C CA . GLY A 1 171 ? -8.228 3.137 18.992 1.00 96.69 171 GLY A CA 1
ATOM 1424 C C . GLY A 1 171 ? -7.238 4.042 18.253 1.00 96.69 171 GLY A C 1
ATOM 1425 O O . GLY A 1 171 ? -7.316 5.260 18.394 1.00 96.69 171 GLY A O 1
ATOM 1426 N N . GLU A 1 172 ? -6.314 3.476 17.473 1.00 97.38 172 GLU A N 1
ATOM 1427 C CA . GLU A 1 172 ? -5.318 4.242 16.724 1.00 97.38 172 GLU A CA 1
ATOM 1428 C C . GLU A 1 172 ? -5.964 5.084 15.624 1.00 97.38 172 GLU A C 1
ATOM 1430 O O . GLU A 1 172 ? -6.897 4.644 14.948 1.00 97.38 172 GLU A O 1
ATOM 1435 N N . LEU A 1 173 ? -5.429 6.291 15.445 1.00 96.88 173 LEU A N 1
ATOM 1436 C CA . LEU A 1 173 ? -5.882 7.279 14.476 1.00 96.88 173 LEU A CA 1
ATOM 1437 C C . LEU A 1 173 ? -4.742 7.623 13.527 1.00 96.88 173 LEU A C 1
ATOM 1439 O O . LEU A 1 173 ? -3.643 7.968 13.965 1.00 96.88 173 LEU A O 1
ATOM 1443 N N . TYR A 1 174 ? -5.028 7.562 12.230 1.00 96.88 174 TYR A N 1
ATOM 1444 C CA . TYR A 1 174 ? -4.074 7.897 11.184 1.00 96.88 174 TYR A CA 1
ATOM 1445 C C . TYR A 1 174 ? -4.633 9.008 10.284 1.00 96.88 174 TYR A C 1
ATOM 1447 O O . TYR A 1 174 ? -5.721 8.839 9.722 1.00 96.88 174 TYR A O 1
ATOM 1455 N N . PRO A 1 175 ? -3.926 10.146 10.135 1.00 95.69 175 PRO A N 1
ATOM 1456 C CA . PRO A 1 175 ? -4.353 11.217 9.244 1.00 95.69 175 PRO A CA 1
ATOM 1457 C C . PRO A 1 175 ? -4.217 10.797 7.780 1.00 95.69 175 PRO A C 1
ATOM 1459 O O . PRO A 1 175 ? -3.221 10.186 7.391 1.00 95.69 175 PRO A O 1
ATOM 1462 N N . ILE A 1 176 ? -5.221 11.145 6.974 1.00 93.88 176 ILE A N 1
ATOM 1463 C CA . ILE A 1 176 ? -5.219 10.881 5.527 1.00 93.88 176 ILE A CA 1
ATOM 1464 C C . ILE A 1 176 ? -4.301 11.872 4.808 1.00 93.88 176 ILE A C 1
ATOM 1466 O O . ILE A 1 176 ? -3.560 11.491 3.906 1.00 93.88 176 ILE A O 1
ATOM 1470 N N . GLU A 1 177 ? -4.301 13.130 5.242 1.00 92.88 177 GLU A N 1
ATOM 1471 C CA . GLU A 1 177 ? -3.441 14.181 4.698 1.00 92.88 177 GLU A CA 1
ATOM 1472 C C . GLU A 1 177 ? -2.193 14.346 5.573 1.00 92.88 177 GLU A C 1
ATOM 1474 O O . GLU A 1 177 ? -2.237 14.939 6.653 1.00 92.88 177 GLU A O 1
ATOM 1479 N N . SER A 1 178 ? -1.075 13.758 5.141 1.00 92.31 178 SER A N 1
ATOM 1480 C CA . SER A 1 178 ? 0.204 13.791 5.852 1.00 92.31 178 SER A CA 1
ATOM 1481 C C . SER A 1 178 ? 1.375 13.484 4.913 1.00 92.31 178 SER A C 1
ATOM 1483 O O . SER A 1 178 ? 1.237 12.739 3.949 1.00 92.31 178 SER A O 1
ATOM 1485 N N . ASP A 1 179 ? 2.580 13.952 5.243 1.00 91.50 179 ASP A N 1
ATOM 1486 C CA . ASP A 1 179 ? 3.805 13.522 4.544 1.00 91.50 179 ASP A CA 1
ATOM 1487 C C . ASP A 1 179 ? 4.093 12.019 4.719 1.00 91.50 179 ASP A C 1
ATOM 1489 O O . ASP A 1 179 ? 4.800 11.398 3.925 1.00 91.50 179 ASP A O 1
ATOM 1493 N N . ASP A 1 180 ? 3.502 11.414 5.749 1.00 94.56 180 ASP A N 1
ATOM 1494 C CA . ASP A 1 180 ? 3.605 9.997 6.077 1.00 94.56 180 ASP A CA 1
ATOM 1495 C C . ASP A 1 180 ? 2.427 9.158 5.547 1.00 94.56 180 ASP A C 1
ATOM 1497 O O . ASP A 1 180 ? 2.284 7.990 5.917 1.00 94.56 180 ASP A O 1
ATOM 1501 N N . SER A 1 181 ? 1.580 9.705 4.671 1.00 96.00 181 SER A N 1
ATOM 1502 C CA . SER A 1 181 ? 0.346 9.047 4.221 1.00 96.00 181 SER A CA 1
ATOM 1503 C C . SER A 1 181 ? 0.548 7.624 3.695 1.00 96.00 181 SER A C 1
ATOM 1505 O O . SER A 1 181 ? -0.205 6.723 4.058 1.00 96.00 181 SER A O 1
ATOM 1507 N N . LEU A 1 182 ? 1.615 7.350 2.937 1.00 97.44 182 LEU A N 1
ATOM 1508 C CA . LEU A 1 182 ? 1.882 5.985 2.465 1.00 97.44 182 LEU A CA 1
ATOM 1509 C C . LEU A 1 182 ? 2.324 5.032 3.593 1.00 97.44 182 LEU A C 1
ATOM 1511 O O . LEU A 1 182 ? 1.988 3.845 3.574 1.00 97.44 182 LEU A O 1
ATOM 1515 N N . LYS A 1 183 ? 3.050 5.538 4.601 1.00 97.69 183 LYS A N 1
ATOM 1516 C CA . LYS A 1 183 ? 3.407 4.768 5.806 1.00 97.69 183 LYS A CA 1
ATOM 1517 C C . LYS A 1 183 ? 2.137 4.358 6.545 1.00 97.69 183 LYS A C 1
ATOM 1519 O O . LYS A 1 183 ? 1.991 3.187 6.887 1.00 97.69 183 LYS A O 1
ATOM 1524 N N . TYR A 1 184 ? 1.216 5.300 6.739 1.00 98.06 184 TYR A N 1
ATOM 1525 C CA . TYR A 1 184 ? -0.068 5.042 7.382 1.00 98.06 184 TYR A CA 1
ATOM 1526 C C . TYR A 1 184 ? -0.941 4.092 6.565 1.00 98.06 184 TYR A C 1
ATOM 1528 O O . TYR A 1 184 ? -1.444 3.127 7.126 1.00 98.06 184 TYR A O 1
ATOM 1536 N N . ALA A 1 185 ? -1.016 4.253 5.242 1.00 98.38 185 ALA A N 1
ATOM 1537 C CA . ALA A 1 185 ? -1.708 3.307 4.366 1.00 98.38 185 ALA A CA 1
ATOM 1538 C C . ALA A 1 185 ? -1.193 1.871 4.554 1.00 98.38 185 ALA A C 1
ATOM 1540 O O . ALA A 1 185 ? -1.979 0.938 4.713 1.00 98.38 185 ALA A O 1
ATOM 1541 N N . GLY A 1 186 ? 0.131 1.696 4.624 1.00 98.25 186 GLY A N 1
ATOM 1542 C CA . GLY A 1 186 ? 0.741 0.391 4.879 1.00 98.25 186 GLY A CA 1
ATOM 1543 C C . GLY A 1 186 ? 0.434 -0.189 6.263 1.00 98.25 186 GLY A C 1
ATOM 1544 O O . GLY A 1 186 ? 0.443 -1.408 6.405 1.00 98.25 186 GLY A O 1
ATOM 1545 N N . LEU A 1 187 ? 0.134 0.637 7.271 1.00 98.50 187 LEU A N 1
ATOM 1546 C CA . LEU A 1 187 ? -0.298 0.183 8.599 1.00 98.50 187 LEU A CA 1
ATOM 1547 C C . LEU A 1 187 ? -1.756 -0.295 8.621 1.00 98.50 187 LEU A C 1
ATOM 1549 O O . LEU A 1 187 ? -2.114 -1.094 9.483 1.00 98.50 187 LEU A O 1
ATOM 1553 N N . LEU A 1 188 ? -2.591 0.146 7.680 1.00 98.62 188 LEU A N 1
ATOM 1554 C CA . LEU A 1 188 ? -4.006 -0.231 7.622 1.00 98.62 188 LEU A CA 1
ATOM 1555 C C . LEU A 1 188 ? -4.237 -1.627 7.025 1.00 98.62 188 LEU A C 1
ATOM 1557 O O . LEU A 1 188 ? -5.297 -2.213 7.234 1.00 98.62 188 LEU A O 1
ATOM 1561 N N . ILE A 1 189 ? -3.265 -2.182 6.298 1.00 98.44 189 ILE A N 1
ATOM 1562 C CA . ILE A 1 189 ? -3.408 -3.447 5.561 1.00 98.44 189 ILE A CA 1
ATOM 1563 C C . ILE A 1 189 ? -2.309 -4.456 5.904 1.00 98.44 189 ILE A C 1
ATOM 1565 O O . ILE A 1 189 ? -1.288 -4.114 6.497 1.00 98.44 189 ILE A O 1
ATOM 1569 N N . GLN A 1 190 ? -2.497 -5.715 5.506 1.00 97.69 190 GLN A N 1
ATOM 1570 C CA . GLN A 1 190 ? -1.495 -6.774 5.691 1.00 97.69 190 GLN A CA 1
ATOM 1571 C C . GLN A 1 190 ? -0.356 -6.675 4.667 1.00 97.69 190 GLN A C 1
ATOM 1573 O O . GLN A 1 190 ? 0.807 -6.829 5.039 1.00 97.69 190 GLN A O 1
ATOM 1578 N N . ASP A 1 191 ? -0.675 -6.327 3.418 1.00 96.62 191 ASP A N 1
ATOM 1579 C CA . ASP A 1 191 ? 0.284 -6.233 2.313 1.00 96.62 191 ASP A CA 1
ATOM 1580 C C . ASP A 1 191 ? 1.176 -4.984 2.371 1.00 96.62 191 ASP A C 1
ATOM 1582 O O . ASP A 1 191 ? 0.890 -4.011 3.068 1.00 96.62 191 ASP A O 1
ATOM 1586 N N . ASP A 1 192 ? 2.274 -5.008 1.622 1.00 97.88 192 ASP A N 1
ATOM 1587 C CA . ASP A 1 192 ? 3.139 -3.850 1.395 1.00 97.88 192 ASP A CA 1
ATOM 1588 C C . ASP A 1 192 ? 2.705 -3.087 0.126 1.00 97.88 192 ASP A C 1
ATOM 1590 O O . A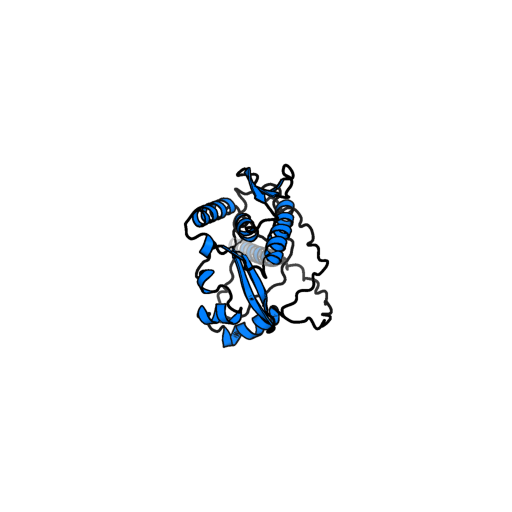SP A 1 192 ? 2.200 -3.679 -0.830 1.00 97.88 192 ASP A O 1
ATOM 1594 N N . LEU A 1 193 ? 2.936 -1.770 0.087 1.00 98.38 193 LEU A N 1
ATOM 1595 C CA . LEU A 1 193 ? 2.529 -0.890 -1.017 1.00 98.38 193 LEU A CA 1
ATOM 1596 C C . LEU A 1 193 ? 3.743 -0.362 -1.784 1.00 98.38 193 LEU A C 1
ATOM 1598 O O . LEU A 1 193 ? 4.673 0.172 -1.184 1.00 98.38 193 LEU A O 1
ATOM 1602 N N . ALA A 1 194 ? 3.707 -0.442 -3.115 1.00 97.94 194 ALA A N 1
ATOM 1603 C CA . ALA A 1 194 ? 4.712 0.129 -4.011 1.00 97.94 194 ALA A CA 1
ATOM 1604 C C . ALA A 1 194 ? 4.034 1.030 -5.047 1.00 97.94 194 ALA A C 1
ATOM 1606 O O . ALA A 1 194 ? 3.175 0.565 -5.796 1.00 97.94 194 ALA A O 1
ATOM 1607 N N . LEU A 1 195 ? 4.438 2.299 -5.111 1.00 97.69 195 LEU A N 1
ATOM 1608 C CA . LEU A 1 195 ? 3.939 3.255 -6.095 1.00 97.69 195 LEU A CA 1
ATOM 1609 C C . LEU A 1 195 ? 4.974 3.463 -7.196 1.00 97.69 195 LEU A C 1
ATOM 1611 O O . LEU A 1 195 ? 6.120 3.871 -6.961 1.00 97.69 195 LEU A O 1
ATOM 1615 N N . MET A 1 196 ? 4.531 3.169 -8.413 1.00 96.81 196 MET A N 1
ATOM 1616 C CA . MET A 1 196 ? 5.306 3.302 -9.634 1.00 96.81 196 MET A CA 1
ATOM 1617 C C . MET A 1 196 ? 4.828 4.543 -10.386 1.00 96.81 196 MET A C 1
ATOM 1619 O O . MET A 1 196 ? 3.655 4.618 -10.737 1.00 96.81 196 MET A O 1
ATOM 1623 N N . ILE A 1 197 ? 5.725 5.486 -10.659 1.00 95.88 197 ILE A N 1
ATOM 1624 C CA . ILE A 1 197 ? 5.404 6.737 -11.361 1.00 95.88 197 ILE A CA 1
ATOM 1625 C C . ILE A 1 197 ? 6.086 6.734 -12.725 1.00 95.88 197 ILE A C 1
ATOM 1627 O O . ILE A 1 197 ? 7.257 6.359 -12.833 1.00 95.88 197 ILE A O 1
ATOM 1631 N N . GLU A 1 198 ? 5.350 7.127 -13.762 1.00 95.38 198 GLU A N 1
ATOM 1632 C CA . GLU A 1 198 ? 5.885 7.264 -15.115 1.00 95.38 198 GLU A CA 1
ATOM 1633 C C . GLU A 1 198 ? 6.914 8.406 -15.164 1.00 95.38 198 GLU A C 1
ATOM 1635 O O . GLU A 1 198 ? 6.672 9.506 -14.673 1.00 95.38 198 GLU A O 1
ATOM 1640 N N . GLY A 1 199 ? 8.088 8.138 -15.726 1.00 94.06 199 GLY A N 1
ATOM 1641 C CA . GLY A 1 199 ? 9.110 9.133 -16.021 1.00 94.06 199 GLY A CA 1
ATOM 1642 C C . GLY A 1 199 ? 8.925 9.746 -17.408 1.00 94.06 199 GLY A C 1
ATOM 1643 O O . GLY A 1 199 ? 8.165 9.254 -18.237 1.00 94.06 199 GLY A O 1
ATOM 1644 N N . THR A 1 200 ? 9.689 10.797 -17.702 1.00 94.00 200 THR A N 1
ATOM 1645 C CA . THR A 1 200 ? 9.670 11.487 -19.008 1.00 94.00 200 THR A CA 1
ATOM 1646 C C . THR A 1 200 ? 10.182 10.635 -20.175 1.00 94.00 200 THR A C 1
ATOM 1648 O O . THR A 1 200 ? 10.020 10.998 -21.336 1.00 94.00 200 THR A O 1
ATOM 1651 N N . ASP A 1 201 ? 10.793 9.488 -19.881 1.00 92.69 201 ASP A N 1
ATOM 1652 C CA . ASP A 1 201 ? 11.249 8.480 -20.838 1.00 92.69 201 ASP A CA 1
ATOM 1653 C C . ASP A 1 201 ? 10.210 7.364 -21.086 1.00 92.69 201 ASP A C 1
ATOM 1655 O O . ASP A 1 201 ? 10.506 6.385 -21.777 1.00 92.69 201 ASP A O 1
ATOM 1659 N N . GLY A 1 202 ? 9.010 7.480 -20.503 1.00 91.00 202 GLY A N 1
ATOM 1660 C CA . GLY A 1 202 ? 7.936 6.488 -20.603 1.00 91.00 202 GLY A CA 1
ATOM 1661 C C . GLY A 1 202 ? 8.221 5.184 -19.846 1.00 91.00 202 GLY A C 1
ATOM 1662 O O . GLY A 1 202 ? 7.593 4.154 -20.120 1.00 91.00 202 GLY A O 1
ATOM 1663 N N . GLN A 1 203 ? 9.207 5.179 -18.939 1.00 93.62 203 GLN A N 1
ATOM 1664 C CA . GLN A 1 203 ? 9.452 4.079 -18.005 1.00 93.62 203 GLN A CA 1
ATOM 1665 C C . GLN A 1 203 ? 8.813 4.374 -16.650 1.00 93.62 203 GLN A C 1
ATOM 1667 O O . GLN A 1 203 ? 8.759 5.513 -16.208 1.00 93.62 203 GLN A O 1
ATOM 1672 N N . TYR A 1 204 ? 8.387 3.330 -15.945 1.00 95.81 204 TYR A N 1
ATOM 1673 C CA . TYR A 1 204 ? 7.837 3.459 -14.597 1.00 95.81 204 TYR A CA 1
ATOM 1674 C C . TYR A 1 204 ? 8.919 3.242 -13.545 1.00 95.81 204 TYR A C 1
ATOM 1676 O O . TYR A 1 204 ? 9.632 2.238 -13.589 1.00 95.81 204 TYR A O 1
ATOM 1684 N N . TYR A 1 205 ? 9.010 4.149 -12.577 1.00 97.62 205 TYR A N 1
ATOM 1685 C CA . TYR A 1 205 ? 10.018 4.159 -11.519 1.00 97.62 205 TYR A CA 1
ATOM 1686 C C . TYR A 1 205 ? 9.384 3.951 -10.149 1.00 97.62 205 TYR A C 1
ATOM 1688 O O . TYR A 1 205 ? 8.338 4.526 -9.862 1.00 97.62 205 TYR A O 1
ATOM 1696 N N . LEU A 1 206 ? 10.037 3.178 -9.278 1.00 98.12 206 LEU A N 1
ATOM 1697 C CA . LEU A 1 206 ? 9.611 3.041 -7.883 1.00 98.12 206 LEU A CA 1
ATOM 1698 C C . LEU A 1 206 ? 9.914 4.339 -7.128 1.00 98.12 206 LEU A C 1
ATOM 1700 O O . LEU A 1 206 ? 11.056 4.562 -6.714 1.00 98.12 206 LEU A O 1
ATOM 1704 N N . LYS A 1 207 ? 8.903 5.201 -6.990 1.00 97.81 207 LYS A N 1
ATOM 1705 C CA . LYS A 1 207 ? 9.029 6.545 -6.401 1.00 97.81 207 LYS A CA 1
ATOM 1706 C C . LYS A 1 207 ? 8.438 6.658 -5.003 1.00 97.81 207 LYS A C 1
ATOM 1708 O O . LYS A 1 207 ? 8.834 7.540 -4.246 1.00 97.81 207 LYS A O 1
ATOM 1713 N N . ALA A 1 208 ? 7.558 5.742 -4.619 1.00 98.06 208 ALA A N 1
ATOM 1714 C CA . ALA A 1 208 ? 7.169 5.613 -3.227 1.00 98.06 208 ALA A CA 1
ATOM 1715 C C . ALA A 1 208 ? 6.941 4.154 -2.836 1.00 98.06 208 ALA A C 1
ATOM 1717 O O . ALA A 1 208 ? 6.642 3.307 -3.677 1.00 98.06 208 ALA A O 1
ATOM 1718 N N . GLY A 1 209 ? 7.098 3.849 -1.556 1.00 97.94 209 GLY A N 1
ATOM 1719 C CA . GLY A 1 209 ? 6.786 2.537 -1.020 1.00 97.94 209 GLY A CA 1
ATOM 1720 C C . GLY A 1 209 ? 6.596 2.558 0.488 1.00 97.94 209 GLY A C 1
ATOM 1721 O O . GLY A 1 209 ? 7.290 3.290 1.189 1.00 97.94 209 GLY A O 1
ATOM 1722 N N . SER A 1 210 ? 5.677 1.722 0.958 1.00 98.25 210 SER A N 1
ATOM 1723 C CA . SER A 1 210 ? 5.560 1.266 2.341 1.00 98.25 210 SER A CA 1
ATOM 1724 C C . SER A 1 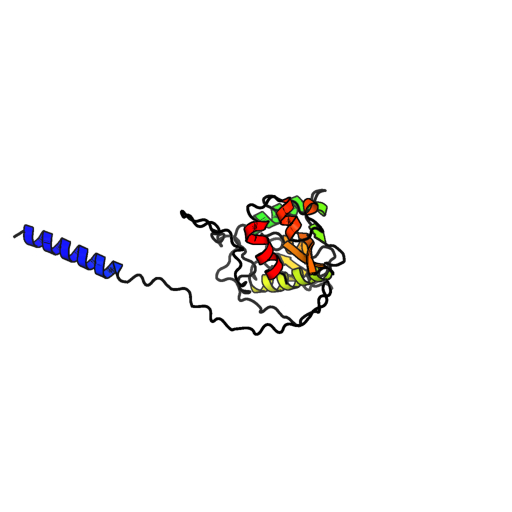210 ? 5.814 -0.238 2.321 1.00 98.25 210 SER A C 1
ATOM 1726 O O . SER A 1 210 ? 4.904 -1.034 2.095 1.00 98.25 210 SER A O 1
ATOM 1728 N N . ILE A 1 211 ? 7.096 -0.597 2.411 1.00 98.25 211 ILE A N 1
ATOM 1729 C CA . ILE A 1 211 ? 7.623 -1.953 2.234 1.00 98.25 211 ILE A CA 1
ATOM 1730 C C . ILE A 1 211 ? 8.221 -2.397 3.569 1.00 98.25 211 ILE A C 1
ATOM 1732 O O . ILE A 1 211 ? 9.420 -2.244 3.827 1.00 98.25 211 ILE A O 1
ATOM 1736 N N . ILE A 1 212 ? 7.358 -2.873 4.462 1.00 97.94 212 ILE A N 1
ATOM 1737 C CA . ILE A 1 212 ? 7.685 -3.070 5.875 1.00 97.94 212 ILE A CA 1
ATOM 1738 C C . ILE A 1 212 ? 7.949 -4.545 6.174 1.00 97.94 212 ILE A C 1
ATOM 1740 O O . ILE A 1 212 ? 8.869 -4.855 6.938 1.00 97.94 212 ILE A O 1
ATOM 1744 N N . LEU A 1 213 ? 7.183 -5.451 5.558 1.00 96.94 213 LEU A N 1
ATOM 1745 C CA . LEU A 1 213 ? 7.313 -6.900 5.733 1.00 96.94 213 LEU A CA 1
ATOM 1746 C C . LEU A 1 213 ? 7.551 -7.632 4.393 1.00 96.94 213 LEU A C 1
ATOM 1748 O O . LEU A 1 213 ? 6.889 -8.636 4.114 1.00 96.94 213 LEU A O 1
ATOM 1752 N N . PRO A 1 214 ? 8.519 -7.193 3.560 1.00 95.12 214 PRO A N 1
ATOM 1753 C CA . PRO A 1 214 ? 8.779 -7.833 2.280 1.00 95.12 214 PRO A CA 1
ATOM 1754 C C . PRO A 1 214 ? 9.396 -9.219 2.472 1.00 95.12 214 PRO A C 1
ATOM 1756 O O . PRO A 1 214 ? 10.181 -9.453 3.390 1.00 95.12 214 PRO A O 1
ATOM 1759 N N . GLY A 1 215 ? 9.122 -10.129 1.535 1.00 87.44 215 GLY A N 1
ATOM 1760 C CA . GLY A 1 215 ? 9.709 -11.472 1.559 1.00 87.44 215 GLY A CA 1
ATOM 1761 C C . GLY A 1 215 ? 11.226 -11.483 1.324 1.00 87.44 215 GLY A C 1
ATOM 1762 O O . GLY A 1 215 ? 11.987 -11.925 2.179 1.00 87.44 215 GLY A O 1
ATOM 1763 N N . PHE A 1 216 ? 11.678 -11.022 0.150 1.00 87.75 216 PHE A N 1
ATOM 1764 C CA . PHE A 1 216 ? 13.059 -11.246 -0.321 1.00 87.75 216 PHE A CA 1
ATOM 1765 C C . PHE A 1 216 ? 13.736 -10.015 -0.945 1.00 87.75 216 PHE A C 1
ATOM 1767 O O . PHE A 1 216 ? 14.679 -10.152 -1.721 1.00 87.75 216 PHE A O 1
ATOM 1774 N N . TRP A 1 217 ? 13.274 -8.803 -0.637 1.00 94.94 217 TRP A N 1
ATOM 1775 C CA . TRP A 1 217 ? 13.884 -7.574 -1.152 1.00 94.94 217 TRP A CA 1
ATOM 1776 C C . TRP A 1 217 ? 13.739 -6.418 -0.161 1.00 94.94 217 TRP A C 1
ATOM 1778 O O . TRP A 1 217 ? 12.976 -6.509 0.797 1.00 94.94 217 TRP A O 1
ATOM 1788 N N . ARG A 1 218 ? 14.496 -5.338 -0.372 1.00 95.69 218 ARG A N 1
ATOM 1789 C CA . ARG A 1 218 ? 14.449 -4.122 0.450 1.00 95.69 218 ARG A CA 1
ATOM 1790 C C . ARG A 1 218 ? 14.134 -2.923 -0.431 1.00 95.69 218 ARG A C 1
ATOM 1792 O O . ARG A 1 218 ? 14.702 -2.809 -1.518 1.00 95.69 218 ARG A O 1
ATOM 1799 N N . LEU A 1 219 ? 13.287 -2.015 0.058 1.00 97.00 219 LEU A N 1
ATOM 1800 C CA . LEU A 1 219 ? 12.914 -0.796 -0.666 1.00 97.00 219 LEU A CA 1
ATOM 1801 C C . LEU A 1 219 ? 14.142 0.006 -1.087 1.00 97.00 219 LEU A C 1
ATOM 1803 O O . LEU A 1 219 ? 14.283 0.356 -2.251 1.00 97.00 219 LEU A O 1
ATOM 1807 N N . GLU A 1 220 ? 15.058 0.253 -0.157 1.00 95.06 220 GLU A N 1
ATOM 1808 C CA . GLU A 1 220 ? 16.267 1.042 -0.402 1.00 95.06 220 GLU A CA 1
ATOM 1809 C C . GLU A 1 220 ? 17.159 0.513 -1.534 1.00 95.06 220 GLU A C 1
ATOM 1811 O O . GLU A 1 220 ? 17.774 1.315 -2.230 1.00 95.06 220 GLU A O 1
ATOM 1816 N N . ASP A 1 221 ? 17.189 -0.806 -1.751 1.00 96.31 221 ASP A N 1
ATOM 1817 C CA . ASP A 1 221 ? 18.024 -1.436 -2.775 1.00 96.31 221 ASP A CA 1
ATOM 1818 C C . ASP A 1 221 ? 17.440 -1.231 -4.177 1.00 96.31 221 ASP A C 1
ATOM 1820 O O . ASP A 1 221 ? 18.129 -1.452 -5.170 1.00 96.31 221 ASP A O 1
ATOM 1824 N N . LYS A 1 222 ? 16.153 -0.866 -4.264 1.00 97.44 222 LYS A N 1
ATOM 1825 C CA . LYS A 1 222 ? 15.370 -0.776 -5.505 1.00 97.44 222 LYS A CA 1
ATOM 1826 C C . LYS A 1 222 ? 14.748 0.607 -5.728 1.00 97.44 222 LYS A C 1
ATOM 1828 O O . LYS A 1 222 ? 14.196 0.863 -6.796 1.00 97.44 222 LYS A O 1
ATOM 1833 N N . PHE A 1 223 ? 14.819 1.495 -4.740 1.00 97.88 223 PHE A N 1
ATOM 1834 C CA . PHE A 1 223 ? 14.206 2.818 -4.783 1.00 97.88 223 PHE A CA 1
ATOM 1835 C C . PHE A 1 223 ? 14.766 3.652 -5.940 1.00 97.88 223 PHE A C 1
ATOM 1837 O O . PHE A 1 223 ? 15.961 3.589 -6.232 1.00 97.88 223 PHE A O 1
ATOM 1844 N N . ASN A 1 224 ? 13.910 4.429 -6.608 1.00 97.56 224 ASN A N 1
ATOM 1845 C CA . ASN A 1 224 ? 14.228 5.182 -7.826 1.00 97.56 224 ASN A CA 1
ATOM 1846 C C . ASN A 1 224 ? 14.715 4.336 -9.021 1.00 97.56 224 ASN A C 1
ATOM 1848 O O . ASN A 1 224 ? 15.190 4.898 -10.008 1.00 97.56 224 ASN A O 1
ATOM 1852 N N . MET A 1 225 ? 14.604 3.004 -8.991 1.00 98.00 225 MET A N 1
ATOM 1853 C CA . MET A 1 225 ? 14.914 2.184 -10.164 1.00 98.00 225 MET A CA 1
ATOM 1854 C C . MET A 1 225 ? 13.709 2.076 -11.105 1.00 98.00 225 MET A C 1
ATOM 1856 O O . MET A 1 225 ? 12.570 2.007 -10.631 1.00 98.00 225 MET A O 1
ATOM 1860 N N . PRO A 1 226 ? 13.941 1.998 -12.429 1.00 96.94 226 PRO A N 1
ATOM 1861 C CA . PRO A 1 226 ? 12.887 1.665 -13.372 1.00 96.94 226 PRO A CA 1
ATOM 1862 C C . PRO A 1 226 ? 12.448 0.208 -13.187 1.00 96.94 226 PRO A C 1
ATOM 1864 O O . PRO A 1 226 ? 13.247 -0.658 -12.811 1.00 96.94 226 PRO A O 1
ATOM 1867 N N . LEU A 1 227 ? 11.188 -0.073 -13.507 1.00 95.38 227 LEU A N 1
ATOM 1868 C CA . LEU A 1 227 ? 10.507 -1.347 -13.275 1.00 95.38 227 LEU A CA 1
ATOM 1869 C C . LEU A 1 227 ? 11.308 -2.562 -13.771 1.00 95.38 227 LEU A C 1
ATOM 1871 O O . LEU A 1 227 ? 11.454 -3.552 -13.050 1.00 95.38 227 LEU A O 1
ATOM 1875 N N . ALA A 1 228 ? 11.883 -2.486 -14.974 1.00 95.12 228 ALA A N 1
ATOM 1876 C CA . ALA A 1 228 ? 12.708 -3.562 -15.519 1.00 95.12 228 ALA A CA 1
ATOM 1877 C C . ALA A 1 228 ? 13.988 -3.792 -14.698 1.00 95.12 228 ALA A C 1
ATOM 1879 O O . ALA A 1 228 ? 14.356 -4.934 -14.419 1.00 95.12 228 ALA A O 1
ATOM 1880 N N . LYS A 1 229 ? 14.653 -2.720 -14.249 1.00 96.50 229 LYS A N 1
ATOM 1881 C CA . LYS A 1 229 ? 15.893 -2.810 -13.465 1.00 96.50 229 LYS A CA 1
ATOM 1882 C C . LYS A 1 229 ? 15.655 -3.398 -12.077 1.00 96.50 229 LYS A C 1
ATOM 1884 O O . LYS A 1 229 ? 16.518 -4.136 -11.604 1.00 96.50 229 LYS A O 1
ATOM 1889 N N . ILE A 1 230 ? 14.500 -3.142 -11.455 1.00 96.38 230 ILE A N 1
ATOM 1890 C CA . ILE A 1 230 ? 14.113 -3.769 -10.177 1.00 96.38 230 ILE A CA 1
ATOM 1891 C C . ILE A 1 230 ? 14.194 -5.297 -10.289 1.00 96.38 230 ILE A C 1
ATOM 1893 O O . ILE A 1 230 ? 14.819 -5.946 -9.451 1.00 96.38 230 ILE A O 1
ATOM 1897 N N . HIS A 1 231 ? 13.639 -5.850 -11.369 1.00 94.75 231 HIS A N 1
ATOM 1898 C CA . HIS A 1 231 ? 13.577 -7.291 -11.609 1.00 94.75 231 HIS A CA 1
ATOM 1899 C C . HIS A 1 231 ? 14.903 -7.873 -12.114 1.00 94.75 231 HIS A C 1
ATOM 1901 O O . HIS A 1 231 ? 15.311 -8.940 -11.661 1.00 94.75 231 HIS A O 1
ATOM 1907 N N . ILE A 1 232 ? 15.609 -7.170 -13.008 1.00 95.31 232 ILE A N 1
ATOM 1908 C CA . ILE A 1 232 ? 16.920 -7.612 -13.516 1.00 95.31 232 ILE A CA 1
ATOM 1909 C C . ILE A 1 232 ? 17.945 -7.669 -12.382 1.00 95.31 232 ILE A C 1
ATOM 1911 O O . ILE A 1 232 ? 18.667 -8.646 -12.264 1.00 95.31 232 ILE A O 1
ATOM 1915 N N . SER A 1 233 ? 17.989 -6.649 -11.523 1.00 94.44 233 SER A N 1
ATOM 1916 C CA . SER A 1 233 ? 18.903 -6.619 -10.371 1.00 94.44 233 SER A CA 1
ATOM 1917 C C . SER A 1 233 ? 18.483 -7.542 -9.222 1.00 94.44 233 SER A C 1
ATOM 1919 O O . SER A 1 233 ? 19.188 -7.630 -8.223 1.00 94.44 233 SER A O 1
ATOM 1921 N N . GLY A 1 234 ? 17.292 -8.136 -9.293 1.00 91.69 234 GLY A N 1
ATOM 1922 C CA . GLY A 1 234 ? 16.836 -9.186 -8.382 1.00 91.69 234 GLY A CA 1
ATOM 1923 C C . GLY A 1 234 ? 17.007 -10.592 -8.960 1.00 91.69 234 GLY A C 1
ATOM 1924 O O . GLY A 1 234 ? 16.476 -11.530 -8.376 1.00 91.69 234 GLY A O 1
ATOM 1925 N N . ASP A 1 235 ? 17.671 -10.724 -10.116 1.00 92.44 235 ASP A N 1
ATOM 1926 C CA . ASP A 1 235 ? 17.903 -11.983 -10.831 1.00 92.44 235 ASP A CA 1
ATOM 1927 C C . ASP A 1 235 ? 16.630 -12.822 -11.034 1.00 92.44 235 ASP A C 1
ATOM 1929 O O . ASP A 1 235 ? 16.643 -14.052 -10.941 1.00 92.44 235 ASP A O 1
ATOM 1933 N N . VAL A 1 236 ? 15.502 -12.157 -11.331 1.00 90.50 236 VAL A N 1
ATOM 1934 C CA . VAL A 1 236 ? 14.219 -12.838 -11.550 1.00 90.50 236 VAL A CA 1
ATOM 1935 C C . VAL A 1 236 ? 14.353 -13.818 -12.729 1.00 90.50 236 VAL A C 1
ATOM 1937 O O . VAL A 1 236 ? 14.605 -13.388 -13.863 1.00 90.50 236 VAL A O 1
ATOM 1940 N N . PRO A 1 237 ? 14.165 -15.135 -12.511 1.00 90.38 237 PRO A N 1
ATOM 1941 C CA . PRO A 1 237 ? 14.412 -16.133 -13.542 1.00 90.38 237 PRO A CA 1
ATOM 1942 C C . PRO A 1 237 ? 13.563 -15.919 -14.795 1.00 90.38 237 PRO A C 1
ATOM 1944 O O . PRO A 1 237 ? 12.342 -15.770 -14.731 1.00 90.38 237 PRO A O 1
ATOM 1947 N N . LYS A 1 238 ? 14.220 -15.972 -15.957 1.00 90.94 238 LYS A N 1
ATOM 1948 C CA . LYS A 1 238 ? 13.621 -15.785 -17.289 1.00 90.94 238 LYS A CA 1
ATOM 1949 C C . LYS A 1 238 ? 12.899 -14.439 -17.486 1.00 90.94 238 LYS A C 1
ATOM 1951 O O . LYS A 1 238 ? 12.023 -14.334 -18.350 1.00 90.94 238 LYS A O 1
ATOM 1956 N N . PHE A 1 239 ? 13.207 -13.422 -16.676 1.00 93.12 239 PHE A N 1
ATOM 1957 C CA . PHE A 1 239 ? 12.516 -12.135 -16.733 1.00 93.12 239 PHE A CA 1
ATOM 1958 C C . PHE A 1 239 ? 12.654 -11.461 -18.101 1.00 93.12 239 PHE A C 1
ATOM 1960 O O . PHE A 1 239 ? 11.642 -11.117 -18.713 1.00 93.12 239 PHE A O 1
ATOM 1967 N N . LYS A 1 240 ? 13.885 -11.325 -18.608 1.00 92.94 240 LYS A N 1
ATOM 1968 C CA . LYS A 1 240 ? 14.158 -10.672 -19.899 1.00 92.94 240 LYS A CA 1
ATOM 1969 C C . LYS A 1 240 ? 13.501 -11.422 -21.058 1.00 92.94 240 LYS A C 1
ATOM 1971 O O . LYS A 1 240 ? 12.953 -10.817 -21.970 1.00 92.94 240 LYS A O 1
ATOM 1976 N N . GLU A 1 241 ? 13.520 -12.749 -20.999 1.00 92.69 241 GLU A N 1
ATOM 1977 C CA . GLU A 1 241 ? 13.085 -13.635 -22.075 1.00 92.69 241 GLU A CA 1
ATOM 1978 C C . GLU A 1 241 ? 11.565 -13.830 -22.118 1.00 92.69 241 GLU A C 1
ATOM 1980 O O . GLU A 1 241 ? 11.026 -14.168 -23.174 1.00 92.69 241 GLU A O 1
ATOM 1985 N N . LYS A 1 242 ? 10.868 -13.699 -20.977 1.00 91.56 242 LYS A N 1
ATOM 1986 C CA . LYS A 1 242 ? 9.447 -14.079 -20.854 1.00 91.56 242 LYS A CA 1
ATOM 1987 C C . LYS A 1 242 ? 8.529 -13.021 -20.247 1.00 91.56 242 LYS A C 1
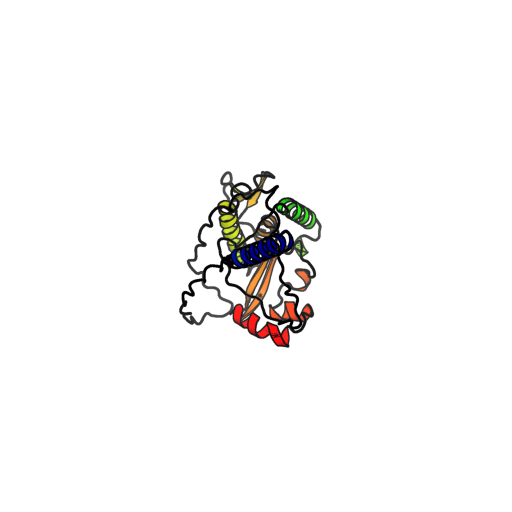ATOM 1989 O O . LYS A 1 242 ? 7.335 -13.069 -20.529 1.00 91.56 242 LYS A O 1
ATOM 1994 N N . LEU A 1 243 ? 9.032 -12.103 -19.421 1.00 93.00 243 LEU A N 1
ATOM 1995 C CA . LEU A 1 243 ? 8.187 -11.210 -18.616 1.00 93.00 243 LEU A CA 1
ATOM 1996 C C . LEU A 1 243 ? 8.318 -9.736 -19.003 1.00 93.00 243 LEU A C 1
ATOM 1998 O O . LEU A 1 243 ? 7.297 -9.058 -19.099 1.00 93.00 243 LEU A O 1
ATOM 2002 N N . GLN A 1 244 ? 9.538 -9.257 -19.267 1.00 93.19 244 GLN A N 1
ATOM 2003 C CA . GLN A 1 244 ? 9.844 -7.832 -19.418 1.00 93.19 244 GLN A CA 1
ATOM 2004 C C . GLN A 1 244 ? 8.915 -7.128 -20.415 1.00 93.19 244 GLN A C 1
ATOM 2006 O O . GLN A 1 244 ? 8.204 -6.203 -20.033 1.00 93.19 244 GLN A O 1
ATOM 2011 N N . PHE A 1 245 ? 8.845 -7.619 -21.656 1.00 91.19 245 PHE A N 1
ATOM 2012 C CA . PHE A 1 245 ? 8.022 -7.006 -22.703 1.00 91.19 245 PHE A CA 1
ATOM 2013 C C . PHE A 1 245 ? 6.537 -6.918 -22.320 1.00 91.19 245 PHE A C 1
ATOM 2015 O O . PHE A 1 245 ? 5.889 -5.894 -22.525 1.00 91.19 245 PHE A O 1
ATOM 2022 N N . SER A 1 246 ? 5.981 -7.992 -21.746 1.00 91.12 246 SER A N 1
ATOM 2023 C CA . SER A 1 246 ? 4.572 -8.013 -21.339 1.00 91.12 246 SER A CA 1
ATOM 2024 C C . SER A 1 246 ? 4.297 -7.076 -20.168 1.00 91.12 246 SER A C 1
ATOM 2026 O O . SER A 1 246 ? 3.190 -6.553 -20.075 1.00 91.12 246 SER A O 1
ATOM 2028 N N . MET A 1 247 ? 5.261 -6.909 -19.266 1.00 91.19 247 MET A N 1
ATOM 2029 C CA . MET A 1 247 ? 5.129 -6.045 -18.102 1.00 91.19 247 MET A CA 1
ATOM 2030 C C . MET A 1 247 ? 5.232 -4.570 -18.485 1.00 91.19 247 MET A C 1
ATOM 2032 O O . MET A 1 247 ? 4.364 -3.791 -18.116 1.00 91.19 247 MET A O 1
ATOM 2036 N N . GLU A 1 248 ? 6.238 -4.192 -19.275 1.00 89.56 248 GLU A N 1
ATOM 2037 C CA . GLU A 1 248 ? 6.410 -2.814 -19.756 1.00 89.56 248 GLU A CA 1
ATOM 2038 C C . GLU A 1 248 ? 5.202 -2.359 -20.576 1.00 89.56 248 GLU A C 1
ATOM 2040 O O . GLU A 1 248 ? 4.735 -1.236 -20.425 1.00 89.56 248 GLU A O 1
ATOM 2045 N N . ARG A 1 249 ? 4.639 -3.257 -21.393 1.00 88.62 249 ARG A N 1
ATOM 2046 C CA . ARG A 1 249 ? 3.407 -2.984 -22.134 1.00 88.62 249 ARG A CA 1
ATOM 2047 C C . ARG A 1 249 ? 2.174 -2.835 -21.239 1.00 88.62 249 ARG A C 1
ATOM 2049 O O . ARG A 1 249 ? 1.235 -2.187 -21.662 1.00 88.62 249 ARG A O 1
ATOM 2056 N N . PHE A 1 250 ? 2.124 -3.484 -20.075 1.00 88.88 250 PHE A N 1
ATOM 2057 C CA . PHE A 1 250 ? 0.966 -3.391 -19.179 1.00 88.88 250 PHE A CA 1
ATOM 2058 C C . PHE A 1 250 ? 0.921 -2.065 -18.416 1.00 88.88 250 PHE A C 1
ATOM 2060 O O . PHE A 1 250 ? -0.163 -1.589 -18.106 1.00 88.88 250 PHE A O 1
ATOM 2067 N N . PHE A 1 251 ? 2.088 -1.509 -18.090 1.00 86.38 251 PHE A N 1
ATOM 2068 C CA . PHE A 1 251 ? 2.179 -0.237 -17.380 1.00 86.38 251 PHE A CA 1
ATOM 2069 C C . PHE A 1 251 ? 1.940 0.977 -18.289 1.00 86.38 251 PHE A C 1
ATOM 2071 O O . PHE A 1 251 ? 1.587 2.021 -17.766 1.00 86.38 251 PHE A O 1
ATOM 2078 N N . ARG A 1 252 ? 2.108 0.840 -19.609 1.00 77.31 252 ARG A N 1
ATOM 2079 C CA . ARG A 1 252 ? 1.775 1.868 -20.611 1.00 77.31 252 ARG A CA 1
ATOM 2080 C C . ARG A 1 252 ? 0.315 1.780 -21.042 1.00 77.31 252 ARG A C 1
ATOM 2082 O O . ARG A 1 252 ? -0.267 2.845 -21.321 1.00 77.31 252 ARG A O 1
#

Secondary structure (DSSP, 8-state):
-HHHHHHHHHHHHHHHHHHHHTT----PPP-------------PPTT-PPPP------PPPPTT--TTT-PPP----PPPSS---------PPPGGGSS---TTHHHHHHHHHHHHTSTTHHHHEEE-GGGHHHHHHHHHHHHHHHHHH-TTTEEEE-SSSS-EEEETTT--EEESSSTTHHHHHHHHSSS-EEEEEE-TTS-EEEEEEE-SS-SS--HHHHTT-BHHHHHHTTT-TTIIIIIHHHHHHHH-

pLDDT: mean 86.65, std 16.61, range [33.72, 98.62]

Sequence (252 aa):
MLIYWSILVIIFGILFYVLRSGHKKKAGRPSTHKKKHQSSSHEHEFGKWTPVNFRAPSPPAYPDWSIETTKPLPYRPFKYGPDYFITMGLRRLDLDDWIELDNQWARFHEEKKTRLATERASRLCKTTPEAHDAALETIELLSEYLVCRYPSLFEFDFSSECKQIRIKTTGELYPIESDDSLKYAGLLIQDDLALMIEGTDGQYYLKAGSIILPGFWRLEDKFNMPLAKIHISGDVPKFKEKLQFSMERFFR

Radius of gyration: 24.76 Å; chains: 1; bounding box: 51×88×47 Å